Protein AF-A0A159Z385-F1 (afdb_monomer)

Secondary structure (DSSP, 8-state):
--PPPPPPPPPPPPPP--------------SPPP------------GGG--HHHHHHH-TTEEEE-TTSBEEEE-HHHHHHHGGG--TT-BHHHHEEEEESTT--SHHHHHHHTTSEEEEEESSTT--EEEEEEEETTGGGT-TT--EEEEEE-GGGHHHHHHHTT--GGGS-TT-THHHHHHHHHHHHHHHHHHHHHHHHHHHHHHHHHHHHTB-TTT-SB-HHHHHHHHHHHHHHHTSPP---------SSS---S-------------GGG-S--S------------S-----------

Organism: NCBI:txid1335048

Solvent-accessible surface area (backbone atoms only — not comparable to full-atom values): 19664 Å² total; per-residue (Å²): 140,82,88,80,80,83,84,82,82,80,83,81,78,86,78,80,81,79,79,81,79,82,81,89,78,88,84,86,73,93,64,86,74,73,81,71,81,72,73,70,80,79,73,73,76,67,75,87,68,72,44,69,68,64,46,21,64,69,38,14,35,26,41,32,25,39,62,85,32,21,29,68,48,62,8,63,36,41,41,61,68,48,40,89,76,61,46,72,67,44,45,51,76,77,48,32,42,63,67,32,65,73,88,67,83,49,62,68,51,54,58,73,59,36,78,46,78,37,32,36,25,36,64,56,86,93,40,56,52,33,31,31,33,40,41,69,42,56,69,92,70,76,51,88,74,42,28,33,41,30,50,48,44,41,70,91,44,39,72,57,48,34,65,77,58,70,58,54,80,86,50,49,31,95,86,53,66,62,62,62,50,52,51,51,49,52,55,49,51,54,53,51,51,50,52,52,53,50,51,53,50,50,54,50,53,49,53,52,50,52,52,54,74,29,32,33,90,90,75,73,42,74,27,72,68,40,50,51,56,51,50,53,52,51,51,63,65,63,71,56,87,88,85,80,87,84,80,87,83,84,84,84,84,84,68,92,74,89,89,84,93,74,90,88,83,83,90,85,79,86,68,84,86,74,82,67,92,65,92,75,85,89,84,85,88,87,91,87,87,85,83,94,72,88,80,86,89,79,92,79,87,90,132

Structure (mmCIF, N/CA/C/O backbone):
data_AF-A0A159Z385-F1
#
_entry.id   AF-A0A159Z385-F1
#
loop_
_atom_site.group_PDB
_atom_site.id
_atom_site.type_symbol
_atom_site.label_atom_id
_atom_site.label_alt_id
_atom_site.label_comp_id
_atom_site.label_asym_id
_atom_site.label_entity_id
_atom_site.label_seq_id
_atom_site.pdbx_PDB_ins_code
_atom_site.Cartn_x
_atom_site.Cartn_y
_atom_site.Cartn_z
_atom_site.occupancy
_atom_site.B_iso_or_equiv
_atom_site.auth_seq_id
_atom_site.auth_comp_id
_atom_site.auth_asym_id
_atom_site.auth_atom_id
_atom_site.pdbx_PDB_model_num
ATOM 1 N N . MET A 1 1 ? 23.537 48.689 20.798 1.00 42.38 1 MET A N 1
ATOM 2 C CA . MET A 1 1 ? 24.796 47.934 20.610 1.00 42.38 1 MET A CA 1
ATOM 3 C C . MET A 1 1 ? 24.506 46.450 20.799 1.00 42.38 1 MET A C 1
ATOM 5 O O . MET A 1 1 ? 24.321 46.020 21.926 1.00 42.38 1 MET A O 1
ATOM 9 N N . ARG A 1 2 ? 24.364 45.683 19.710 1.00 37.44 2 ARG A N 1
ATOM 10 C CA . ARG A 1 2 ? 24.293 44.212 19.749 1.00 37.44 2 ARG A CA 1
ATOM 11 C C . ARG A 1 2 ? 25.614 43.688 19.193 1.00 37.44 2 ARG A C 1
ATOM 13 O O . ARG A 1 2 ? 25.946 44.007 18.057 1.00 37.44 2 ARG A O 1
ATOM 20 N N . ALA A 1 3 ? 26.370 42.965 20.013 1.00 41.59 3 ALA A N 1
ATOM 21 C CA . ALA A 1 3 ? 27.633 42.351 19.620 1.00 41.59 3 ALA A CA 1
ATOM 22 C C . ALA A 1 3 ? 27.368 41.185 18.654 1.00 41.59 3 ALA A C 1
ATOM 24 O O . ALA A 1 3 ? 26.520 40.333 18.920 1.00 41.59 3 ALA A O 1
ATOM 25 N N . ALA A 1 4 ? 28.062 41.194 17.517 1.00 39.81 4 ALA A N 1
ATOM 26 C CA . ALA A 1 4 ? 27.998 40.163 16.491 1.00 39.81 4 ALA A CA 1
ATOM 27 C C . ALA A 1 4 ? 28.774 38.911 16.934 1.00 39.81 4 ALA A C 1
ATOM 29 O O . ALA A 1 4 ? 29.900 39.014 17.416 1.00 39.81 4 ALA A O 1
ATOM 30 N N . ALA A 1 5 ? 28.166 37.737 16.765 1.00 49.19 5 ALA A N 1
ATOM 31 C CA . ALA A 1 5 ? 28.822 36.449 16.967 1.00 49.19 5 ALA A CA 1
ATOM 32 C C . ALA A 1 5 ? 29.784 36.139 15.796 1.00 49.19 5 ALA A C 1
ATOM 34 O O . ALA A 1 5 ? 29.448 36.458 14.651 1.00 49.19 5 ALA A O 1
ATOM 35 N N . PRO A 1 6 ? 30.956 35.524 16.044 1.00 60.28 6 PRO A N 1
ATOM 36 C CA . PRO A 1 6 ? 31.905 35.174 14.988 1.00 60.28 6 PRO A CA 1
ATOM 37 C C . PRO A 1 6 ? 31.428 33.969 14.148 1.00 60.28 6 PRO A C 1
ATOM 39 O O . PRO A 1 6 ? 30.675 33.129 14.651 1.00 60.28 6 PRO A O 1
ATOM 42 N N . PRO A 1 7 ? 31.852 33.863 12.872 1.00 53.28 7 PRO A N 1
ATOM 43 C CA . PRO A 1 7 ? 31.398 32.814 11.962 1.00 53.28 7 PRO A CA 1
ATOM 44 C C . PRO A 1 7 ? 31.998 31.438 12.289 1.00 53.28 7 PRO A C 1
ATOM 46 O O . PRO A 1 7 ? 33.156 31.313 12.687 1.00 53.28 7 PRO A O 1
ATOM 49 N N . ALA A 1 8 ? 31.182 30.401 12.088 1.00 47.72 8 ALA A N 1
ATOM 50 C CA . ALA A 1 8 ? 31.517 28.999 12.313 1.00 47.72 8 ALA A CA 1
ATOM 51 C C . ALA A 1 8 ? 32.597 28.484 11.341 1.00 47.72 8 ALA A C 1
ATOM 53 O O . ALA A 1 8 ? 32.572 28.780 10.146 1.00 47.72 8 ALA A O 1
ATOM 54 N N . ALA A 1 9 ? 33.522 27.679 11.870 1.00 53.16 9 ALA A N 1
ATOM 55 C CA . ALA A 1 9 ? 34.581 27.014 11.115 1.00 53.16 9 ALA A CA 1
ATOM 56 C C . ALA A 1 9 ? 34.025 25.941 10.147 1.00 53.16 9 ALA A C 1
ATOM 58 O O . ALA A 1 9 ? 33.024 25.293 10.467 1.00 53.16 9 ALA A O 1
ATOM 59 N N . PRO A 1 10 ? 34.663 25.719 8.980 1.00 55.66 10 PRO A N 1
ATOM 60 C CA . PRO A 1 10 ? 34.222 24.716 8.011 1.00 55.66 10 PRO A CA 1
ATOM 61 C C . PRO A 1 10 ? 34.519 23.275 8.478 1.00 55.66 10 PRO A C 1
ATOM 63 O O . PRO A 1 10 ? 35.473 23.054 9.230 1.00 55.66 10 PRO A O 1
ATOM 66 N N . PRO A 1 11 ? 33.737 22.274 8.024 1.00 45.50 11 PRO A N 1
ATOM 67 C CA . PRO A 1 11 ? 33.939 20.879 8.402 1.00 45.50 11 PRO A CA 1
ATOM 68 C C . PRO A 1 11 ? 35.209 20.296 7.766 1.00 45.50 11 PRO A C 1
ATOM 70 O O . PRO A 1 11 ? 35.476 20.480 6.578 1.00 45.50 11 PRO A O 1
ATOM 73 N N . ALA A 1 12 ? 35.978 19.564 8.573 1.00 43.59 12 ALA A N 1
ATOM 74 C CA . ALA A 1 12 ? 37.177 18.852 8.149 1.00 43.59 12 ALA A CA 1
ATOM 75 C C . ALA A 1 12 ? 36.853 17.747 7.124 1.00 43.59 12 ALA A C 1
ATOM 77 O O . ALA A 1 12 ? 35.887 16.998 7.277 1.00 43.59 12 ALA A O 1
ATOM 78 N N . ALA A 1 13 ? 37.689 17.647 6.088 1.00 42.59 13 ALA A N 1
ATOM 79 C CA . ALA A 1 13 ? 37.611 16.629 5.044 1.00 42.59 13 ALA A CA 1
ATOM 80 C C . ALA A 1 13 ? 37.766 15.196 5.605 1.00 42.59 13 ALA A C 1
ATOM 82 O O . ALA A 1 13 ? 38.502 14.994 6.577 1.00 42.59 13 ALA A O 1
ATOM 83 N N . PRO A 1 14 ? 37.127 14.180 4.992 1.00 39.34 14 PRO A N 1
ATOM 84 C CA . PRO A 1 14 ? 37.278 12.795 5.419 1.00 39.34 14 PRO A CA 1
ATOM 85 C C . PRO A 1 14 ? 38.703 12.298 5.135 1.00 39.34 14 PRO A C 1
ATOM 87 O O . PRO A 1 14 ? 39.173 12.313 3.997 1.00 39.34 14 PRO A O 1
ATOM 90 N N . ARG A 1 15 ? 39.392 11.847 6.190 1.00 36.69 15 ARG A N 1
ATOM 91 C CA . ARG A 1 15 ? 40.675 11.139 6.099 1.00 36.69 15 ARG A CA 1
ATOM 92 C C . ARG A 1 15 ? 40.481 9.841 5.311 1.00 36.69 15 ARG A C 1
ATOM 94 O O . ARG A 1 15 ? 39.636 9.024 5.667 1.00 36.69 15 ARG A O 1
ATOM 101 N N . ALA A 1 16 ? 41.280 9.667 4.261 1.00 33.47 16 ALA A N 1
ATOM 102 C CA . ALA A 1 16 ? 41.381 8.432 3.498 1.00 33.47 16 ALA A CA 1
ATOM 103 C C . ALA A 1 16 ? 41.731 7.264 4.435 1.00 33.47 16 ALA A C 1
ATOM 105 O O . ALA A 1 16 ? 42.766 7.285 5.102 1.00 33.47 16 ALA A O 1
ATOM 106 N N . ALA A 1 17 ? 40.853 6.264 4.498 1.00 33.94 17 ALA A N 1
ATOM 107 C CA . ALA A 1 17 ? 41.139 5.001 5.155 1.00 33.94 17 ALA A CA 1
ATOM 108 C C . ALA A 1 17 ? 42.202 4.266 4.328 1.00 33.94 17 ALA A C 1
ATOM 110 O O . ALA A 1 1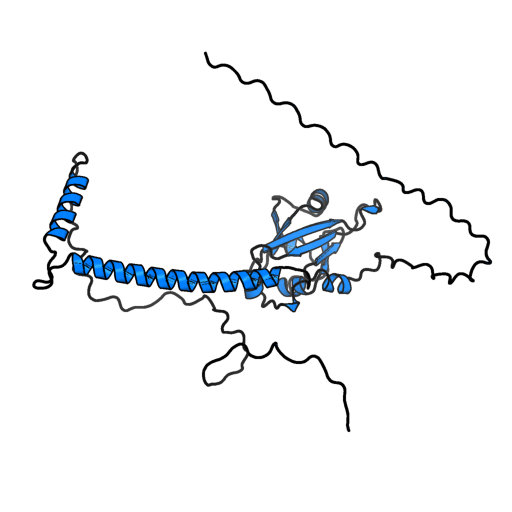7 ? 41.929 3.790 3.225 1.00 33.94 17 ALA A O 1
ATOM 111 N N . ALA A 1 18 ? 43.425 4.235 4.851 1.00 35.81 18 ALA A N 1
ATOM 112 C CA . ALA A 1 18 ? 44.495 3.388 4.359 1.00 35.81 18 ALA A CA 1
ATOM 113 C C . ALA A 1 18 ? 44.048 1.924 4.468 1.00 35.81 18 ALA A C 1
ATOM 115 O O . ALA A 1 18 ? 43.690 1.452 5.545 1.00 35.81 18 ALA A O 1
ATOM 116 N N . GLN A 1 19 ? 44.029 1.224 3.338 1.00 35.84 19 GLN A N 1
ATOM 117 C CA . GLN A 1 19 ? 43.868 -0.222 3.303 1.00 35.84 19 GLN A CA 1
ATOM 118 C C . GLN A 1 19 ? 45.158 -0.843 3.849 1.00 35.84 19 GLN A C 1
ATOM 120 O O . GLN A 1 19 ? 46.212 -0.733 3.227 1.00 35.84 19 GLN A O 1
ATOM 125 N N . GLU A 1 20 ? 45.080 -1.466 5.023 1.00 33.25 20 GLU A N 1
ATOM 126 C CA . GLU A 1 20 ? 46.145 -2.316 5.551 1.00 33.25 20 GLU A CA 1
ATOM 127 C C . GLU A 1 20 ? 46.266 -3.566 4.670 1.00 33.25 20 GLU A C 1
ATOM 129 O O . GLU A 1 20 ? 45.510 -4.530 4.785 1.00 33.25 20 GLU A O 1
ATOM 134 N N . THR A 1 21 ? 47.231 -3.546 3.756 1.00 34.28 21 THR A N 1
ATOM 135 C CA . THR A 1 21 ? 47.777 -4.751 3.133 1.00 34.28 21 THR A CA 1
ATOM 136 C C . THR A 1 21 ? 48.488 -5.573 4.202 1.00 34.28 21 THR A C 1
ATOM 138 O O . THR A 1 21 ? 49.603 -5.249 4.604 1.00 34.28 21 THR A O 1
ATOM 141 N N . VAL A 1 22 ? 47.847 -6.648 4.657 1.00 35.88 22 VAL A N 1
ATOM 142 C CA . VAL A 1 22 ? 48.495 -7.684 5.466 1.00 35.88 22 VAL A CA 1
ATOM 143 C C . VAL A 1 22 ? 49.437 -8.477 4.557 1.00 35.88 22 VAL A C 1
ATOM 145 O O . VAL A 1 22 ? 49.010 -9.326 3.775 1.00 35.88 22 VAL A O 1
ATOM 148 N N . THR A 1 23 ? 50.732 -8.188 4.640 1.00 35.12 23 THR A N 1
ATOM 149 C CA . THR A 1 23 ? 51.808 -9.000 4.063 1.00 35.12 23 THR A CA 1
ATOM 150 C C . THR A 1 23 ? 52.023 -10.234 4.936 1.00 35.12 23 THR A C 1
ATOM 152 O O . THR A 1 23 ? 52.665 -10.166 5.981 1.00 35.12 23 THR A O 1
ATOM 155 N N . LEU A 1 24 ? 51.492 -11.381 4.511 1.00 36.66 24 LEU A N 1
ATOM 156 C CA . LEU A 1 24 ? 51.810 -12.673 5.117 1.00 36.66 24 LEU A CA 1
ATOM 157 C C . LEU A 1 24 ? 53.008 -13.281 4.373 1.00 36.66 24 LEU A C 1
ATOM 159 O O . LEU A 1 24 ? 52.855 -13.886 3.314 1.00 36.66 24 LEU A O 1
ATOM 163 N N . ALA A 1 25 ? 54.209 -13.091 4.914 1.00 33.59 25 ALA A N 1
ATOM 164 C CA . ALA A 1 25 ? 55.414 -13.775 4.464 1.00 33.59 25 ALA A CA 1
ATOM 165 C C . ALA A 1 25 ? 56.000 -14.616 5.607 1.00 33.59 25 ALA A C 1
ATOM 167 O O . ALA A 1 25 ? 56.101 -14.146 6.736 1.00 33.59 25 ALA A O 1
ATOM 168 N N . ALA A 1 26 ? 56.445 -15.820 5.237 1.00 37.56 26 ALA A N 1
ATOM 169 C CA . ALA A 1 26 ? 57.324 -16.740 5.964 1.00 37.56 26 ALA A CA 1
ATOM 170 C C . ALA A 1 26 ? 56.699 -17.701 6.995 1.00 37.56 26 ALA A C 1
ATOM 172 O O . ALA A 1 26 ? 56.685 -17.432 8.186 1.00 37.56 26 ALA A O 1
ATOM 173 N N . LEU A 1 27 ? 56.370 -18.909 6.519 1.00 39.31 27 LEU A N 1
ATOM 174 C CA . LEU A 1 27 ? 56.735 -20.183 7.159 1.00 39.31 27 LEU A CA 1
ATOM 175 C C . LEU A 1 27 ? 56.999 -21.212 6.041 1.00 39.31 27 LEU A C 1
ATOM 177 O O . LEU A 1 27 ? 56.160 -22.046 5.713 1.00 39.31 27 LEU A O 1
ATOM 181 N N . ALA A 1 28 ? 58.166 -21.110 5.397 1.00 40.06 28 ALA A N 1
ATOM 182 C CA . ALA A 1 28 ? 58.653 -22.122 4.465 1.00 40.06 28 ALA A CA 1
ATOM 183 C C . ALA A 1 28 ? 59.195 -23.319 5.264 1.00 40.06 28 ALA A C 1
ATOM 185 O O . ALA A 1 28 ? 60.376 -23.382 5.595 1.00 40.06 28 ALA A O 1
ATOM 186 N N . GLY A 1 29 ? 58.307 -24.251 5.610 1.00 39.78 29 GLY A N 1
ATOM 187 C CA . GLY A 1 29 ? 58.688 -25.592 6.038 1.00 39.78 29 GLY A CA 1
ATOM 188 C C . GLY A 1 29 ? 59.017 -26.443 4.813 1.00 39.78 29 GLY A C 1
ATOM 189 O O . GLY A 1 29 ? 58.151 -26.702 3.982 1.00 39.78 29 GLY A O 1
ATOM 190 N N . THR A 1 30 ? 60.270 -26.872 4.690 1.00 47.53 30 THR A N 1
ATOM 191 C CA . THR A 1 30 ? 60.721 -27.867 3.710 1.00 47.53 30 THR A CA 1
ATOM 192 C C . THR A 1 30 ? 60.192 -29.251 4.092 1.00 47.53 30 THR A C 1
ATOM 194 O O . THR A 1 30 ? 60.796 -29.955 4.898 1.00 47.53 30 THR A O 1
ATOM 197 N N . GLY A 1 31 ? 59.058 -29.636 3.513 1.00 41.56 31 GLY A N 1
ATOM 198 C CA . GLY A 1 31 ? 58.516 -30.995 3.519 1.00 41.56 31 GLY A CA 1
ATOM 199 C C . GLY A 1 31 ? 57.845 -31.279 2.169 1.00 41.56 31 GLY A C 1
ATOM 200 O O . GLY A 1 31 ? 57.424 -30.327 1.507 1.00 41.56 31 GLY A O 1
ATOM 201 N N . PRO A 1 32 ? 57.778 -32.542 1.706 1.00 47.66 32 PRO A N 1
ATOM 202 C CA . PRO A 1 32 ? 57.156 -32.863 0.426 1.00 47.66 32 PRO A CA 1
ATOM 203 C C . PRO A 1 32 ? 55.691 -32.419 0.453 1.00 47.66 32 PRO A C 1
ATOM 205 O O . PRO A 1 32 ? 54.934 -32.805 1.343 1.00 47.66 32 PRO A O 1
ATOM 208 N N . ALA A 1 33 ? 55.323 -31.566 -0.505 1.00 44.88 33 ALA A N 1
ATOM 209 C CA . ALA A 1 33 ? 53.975 -31.037 -0.646 1.00 44.88 33 ALA A CA 1
ATOM 210 C C . ALA A 1 33 ? 52.962 -32.197 -0.650 1.00 44.88 33 ALA A C 1
ATOM 212 O O . ALA A 1 33 ? 53.118 -33.115 -1.463 1.00 44.88 33 ALA A O 1
ATOM 213 N N . PRO A 1 34 ? 51.927 -32.194 0.214 1.00 51.41 34 PRO A N 1
ATOM 214 C CA . PRO A 1 34 ? 50.820 -33.113 0.017 1.00 51.41 34 PRO A CA 1
ATOM 215 C C . PRO A 1 34 ? 50.236 -32.794 -1.357 1.00 51.41 34 PRO A C 1
ATOM 217 O O . PRO A 1 34 ? 49.956 -31.628 -1.643 1.00 51.41 34 PRO A O 1
ATOM 220 N N . ALA A 1 35 ? 50.139 -33.813 -2.216 1.00 50.97 35 ALA A N 1
ATOM 221 C CA . ALA A 1 35 ? 49.568 -33.713 -3.552 1.00 50.97 35 ALA A CA 1
ATOM 222 C C . ALA A 1 35 ? 48.304 -32.854 -3.478 1.00 50.97 35 ALA A C 1
ATOM 224 O O . ALA A 1 35 ? 47.320 -33.233 -2.839 1.00 50.97 35 ALA A O 1
ATOM 225 N N . GLY A 1 36 ? 48.405 -31.645 -4.035 1.00 44.50 36 GLY A N 1
ATOM 226 C CA . GLY A 1 36 ? 47.377 -30.634 -3.915 1.00 44.50 36 GLY A CA 1
ATOM 227 C C . GLY A 1 36 ? 46.078 -31.215 -4.434 1.00 44.50 36 GLY A C 1
ATOM 228 O O . GLY A 1 36 ? 45.981 -31.579 -5.605 1.00 44.50 36 GLY A O 1
ATOM 229 N N . ILE A 1 37 ? 45.076 -31.294 -3.562 1.00 48.09 37 ILE A N 1
ATOM 230 C CA . ILE A 1 37 ? 43.692 -31.334 -4.007 1.00 48.09 37 ILE A CA 1
ATOM 231 C C . ILE A 1 37 ? 43.521 -30.014 -4.752 1.00 48.09 37 ILE A C 1
ATOM 233 O O . ILE A 1 37 ? 43.358 -28.960 -4.137 1.00 48.09 37 ILE A O 1
ATOM 237 N N . ALA A 1 38 ? 43.681 -30.056 -6.073 1.00 50.91 38 ALA A N 1
ATOM 238 C CA . ALA A 1 38 ? 43.342 -28.950 -6.936 1.00 50.91 38 ALA A CA 1
ATOM 239 C C . ALA A 1 38 ? 41.848 -28.718 -6.724 1.00 50.91 38 ALA A C 1
ATOM 241 O O . ALA A 1 38 ? 41.016 -29.450 -7.259 1.00 50.91 38 ALA A O 1
ATOM 242 N N . MET A 1 39 ? 41.512 -27.751 -5.866 1.00 53.91 39 MET A N 1
ATOM 243 C CA . MET A 1 39 ? 40.174 -27.184 -5.822 1.00 53.91 39 MET A CA 1
ATOM 244 C C . MET A 1 39 ? 39.845 -26.836 -7.275 1.00 53.91 39 MET A C 1
ATOM 246 O O . MET A 1 39 ? 40.589 -26.046 -7.869 1.00 53.91 39 MET A O 1
ATOM 250 N N . PRO A 1 40 ? 38.821 -27.462 -7.889 1.00 62.44 40 PRO A N 1
ATOM 251 C CA . PRO A 1 40 ? 38.440 -27.110 -9.246 1.00 62.44 40 PRO A CA 1
ATOM 252 C C . PRO A 1 40 ? 38.220 -25.596 -9.278 1.00 62.44 40 PRO A C 1
ATOM 254 O O . PRO A 1 40 ? 37.746 -25.049 -8.273 1.00 62.44 40 PRO A O 1
ATOM 257 N N . PRO A 1 41 ? 38.587 -24.895 -10.368 1.00 59.19 41 PRO A N 1
ATOM 258 C CA . PRO A 1 41 ? 38.341 -23.465 -10.450 1.00 59.19 41 PRO A CA 1
ATOM 259 C C . PRO A 1 41 ? 36.854 -23.260 -10.177 1.00 59.19 41 PRO A C 1
ATOM 261 O O . PRO A 1 41 ? 36.019 -23.732 -10.951 1.00 59.19 41 PRO A O 1
ATOM 264 N N . MET A 1 42 ? 36.524 -22.636 -9.038 1.00 52.41 42 MET A N 1
ATOM 265 C CA . MET A 1 42 ? 35.154 -22.259 -8.722 1.00 52.41 42 MET A CA 1
ATOM 266 C C . MET A 1 42 ? 34.730 -21.335 -9.850 1.00 52.41 42 MET A C 1
ATOM 268 O O . MET A 1 42 ? 35.121 -20.171 -9.901 1.00 52.41 42 MET A O 1
ATOM 272 N N . THR A 1 43 ? 34.020 -21.902 -10.818 1.00 57.75 43 THR A N 1
ATOM 273 C CA . THR A 1 43 ? 33.497 -21.163 -11.949 1.00 57.75 43 THR A CA 1
ATOM 274 C C . THR A 1 43 ? 32.393 -20.335 -11.332 1.00 57.75 43 THR A C 1
ATOM 276 O O . THR A 1 43 ? 31.328 -20.861 -11.014 1.00 57.75 43 THR A O 1
ATOM 279 N N . VAL A 1 44 ? 32.699 -19.078 -11.009 1.00 58.50 44 VAL A N 1
ATOM 280 C CA . VAL A 1 44 ? 31.690 -18.157 -10.499 1.00 58.50 44 VAL A CA 1
ATOM 281 C C . VAL A 1 44 ? 30.603 -18.139 -11.571 1.00 58.50 44 VAL A C 1
ATOM 283 O O . VAL A 1 44 ? 30.930 -17.852 -12.726 1.00 58.50 44 VAL A O 1
ATOM 286 N N . PRO A 1 45 ? 29.362 -18.542 -11.251 1.00 59.91 45 PRO A N 1
ATOM 287 C CA . PRO A 1 45 ? 28.312 -18.591 -12.249 1.00 59.91 45 PRO A CA 1
ATOM 288 C C . PRO A 1 45 ? 28.182 -17.203 -12.867 1.00 59.91 45 PRO A C 1
ATOM 290 O O . PRO A 1 45 ? 28.098 -16.203 -12.149 1.00 59.91 45 PRO A O 1
ATOM 293 N N . ASP A 1 46 ? 28.218 -17.148 -14.197 1.00 64.00 46 ASP A N 1
ATOM 294 C CA . ASP A 1 46 ? 28.050 -15.898 -14.916 1.00 64.00 46 ASP A CA 1
ATOM 295 C C . ASP A 1 46 ? 26.637 -15.370 -14.634 1.00 64.00 46 ASP A C 1
ATOM 297 O O . ASP A 1 46 ? 25.630 -15.937 -15.067 1.00 64.00 46 ASP A O 1
ATOM 301 N N . LEU A 1 47 ? 26.564 -14.289 -13.855 1.00 59.56 47 LEU A N 1
ATOM 302 C CA . LEU A 1 47 ? 25.311 -13.637 -13.469 1.00 59.56 47 LEU A CA 1
ATOM 303 C C . LEU A 1 47 ? 24.562 -13.055 -14.682 1.00 59.56 47 LEU A C 1
ATOM 305 O O . LEU A 1 47 ? 23.423 -12.611 -14.538 1.00 59.56 47 LEU A O 1
ATOM 309 N N . SER A 1 48 ? 25.155 -13.098 -15.882 1.00 65.12 48 SER A N 1
ATOM 310 C CA . SER A 1 48 ? 24.479 -12.823 -17.151 1.00 65.12 48 SER A CA 1
ATOM 311 C C . SER A 1 48 ? 23.308 -13.779 -17.453 1.00 65.12 48 SER A C 1
ATOM 313 O O . SER A 1 48 ? 22.443 -13.435 -18.257 1.00 65.12 48 SER A O 1
ATOM 315 N N . GLN A 1 49 ? 23.226 -14.941 -16.785 1.00 67.25 49 GLN A N 1
ATOM 316 C CA . GLN A 1 49 ? 22.192 -15.966 -17.004 1.00 67.25 49 GLN A CA 1
ATOM 317 C C . GLN A 1 49 ? 20.958 -15.854 -16.090 1.00 67.25 49 GLN A C 1
ATOM 319 O O . GLN A 1 49 ? 20.141 -16.777 -16.044 1.00 67.25 49 GLN A O 1
ATOM 324 N N . LEU A 1 50 ? 20.796 -14.760 -15.335 1.00 74.88 50 LEU A N 1
ATOM 325 C CA . LEU A 1 50 ? 19.634 -14.582 -14.457 1.00 74.88 50 LEU A CA 1
ATOM 326 C C . LEU A 1 50 ? 18.325 -14.596 -15.264 1.00 74.88 50 LEU A C 1
ATOM 328 O O . LEU A 1 50 ? 17.970 -13.624 -15.933 1.00 74.88 50 LEU A O 1
ATOM 332 N N . SER A 1 51 ? 17.592 -15.709 -15.185 1.00 85.00 51 SER A N 1
ATOM 333 C CA . SER A 1 51 ? 16.299 -15.845 -15.848 1.00 85.00 51 SER A CA 1
ATOM 334 C C . SER A 1 51 ? 15.230 -14.993 -15.145 1.00 85.00 51 SER A C 1
ATOM 336 O O . SER A 1 51 ? 15.297 -14.782 -13.927 1.00 85.00 51 SER A O 1
ATOM 338 N N . PRO A 1 52 ? 14.201 -14.521 -15.874 1.00 87.31 52 PRO A N 1
ATOM 339 C CA . PRO A 1 52 ? 13.096 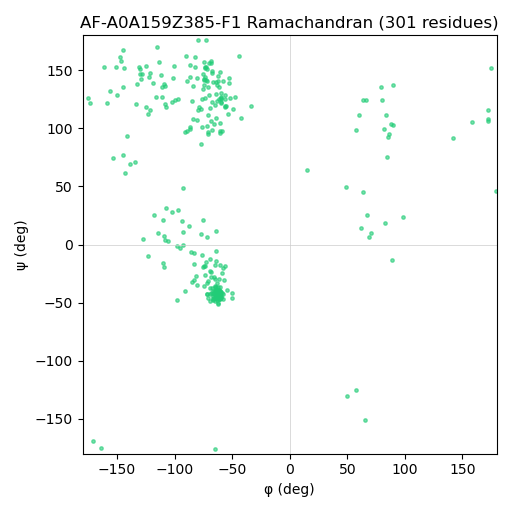-13.778 -15.273 1.00 87.31 52 PRO A CA 1
ATOM 340 C C . PRO A 1 52 ? 12.369 -14.545 -14.160 1.00 87.31 52 PRO A C 1
ATOM 342 O O . PRO A 1 52 ? 11.863 -13.928 -13.225 1.00 87.31 52 PRO A O 1
ATOM 345 N N . ASP A 1 53 ? 12.333 -15.875 -14.241 1.00 88.94 53 ASP A N 1
ATOM 346 C CA . ASP A 1 53 ? 11.667 -16.721 -13.250 1.00 88.94 53 ASP A CA 1
ATOM 347 C C . ASP A 1 53 ? 12.448 -16.764 -11.930 1.00 88.94 53 ASP A C 1
ATOM 349 O O . ASP A 1 53 ? 11.858 -16.590 -10.865 1.00 88.94 53 ASP A O 1
ATOM 353 N N . LEU A 1 54 ? 13.781 -16.892 -11.989 1.00 89.88 54 LEU A N 1
ATOM 354 C CA . LEU A 1 54 ? 14.646 -16.812 -10.804 1.00 89.88 54 LEU A CA 1
ATOM 355 C C . LEU A 1 54 ? 14.566 -15.431 -10.150 1.00 89.88 54 LEU A C 1
ATOM 357 O O . LEU A 1 54 ? 14.459 -15.315 -8.928 1.00 89.88 54 LEU A O 1
ATOM 361 N N . LEU A 1 55 ? 14.551 -14.376 -10.969 1.00 90.38 55 LEU A N 1
ATOM 362 C CA . LEU A 1 55 ? 14.370 -13.014 -10.481 1.00 90.38 55 LEU A CA 1
ATOM 363 C C . LEU A 1 55 ? 12.999 -12.830 -9.818 1.00 90.38 55 LEU A C 1
ATOM 365 O O . LEU A 1 55 ? 12.883 -12.098 -8.841 1.00 90.38 55 LEU A O 1
ATOM 369 N N . GLY A 1 56 ? 11.973 -13.531 -10.303 1.00 90.62 56 GLY A N 1
ATOM 370 C CA . GLY A 1 56 ? 10.629 -13.524 -9.732 1.00 90.62 56 GLY A CA 1
ATOM 371 C C . GLY A 1 56 ? 10.546 -14.122 -8.330 1.00 90.62 56 GLY A C 1
ATOM 372 O O . GLY A 1 56 ? 9.713 -13.672 -7.550 1.00 90.62 56 GLY A O 1
ATOM 373 N N . VAL A 1 57 ? 11.417 -15.076 -7.989 1.00 89.50 57 VAL A N 1
ATOM 374 C CA . VAL A 1 57 ? 11.497 -15.645 -6.632 1.00 89.50 57 VAL A CA 1
ATOM 375 C C . VAL A 1 57 ? 12.102 -14.640 -5.651 1.00 89.50 57 VAL A C 1
ATOM 377 O O . VAL A 1 57 ? 11.609 -14.481 -4.538 1.00 89.50 57 VAL A O 1
ATOM 380 N N . LEU A 1 58 ? 13.160 -13.941 -6.067 1.00 89.38 58 LEU A N 1
ATOM 381 C CA . LEU A 1 58 ? 13.875 -12.989 -5.210 1.00 89.38 58 LEU A CA 1
ATOM 382 C C . LEU A 1 58 ? 13.170 -11.630 -5.133 1.00 89.38 58 LEU A C 1
ATOM 384 O O . LEU A 1 58 ? 13.204 -10.958 -4.105 1.00 89.38 58 LEU A O 1
ATOM 388 N N . MET A 1 59 ? 12.547 -11.211 -6.232 1.00 93.00 59 MET A N 1
ATOM 389 C CA . MET A 1 59 ? 11.945 -9.893 -6.406 1.00 93.00 59 MET A CA 1
ATOM 390 C C . MET A 1 59 ? 10.550 -10.028 -7.035 1.00 93.00 59 MET A C 1
ATOM 392 O O . MET A 1 59 ? 10.351 -9.620 -8.179 1.00 93.00 59 MET A O 1
ATOM 396 N N . PRO A 1 60 ? 9.533 -10.541 -6.317 1.00 94.25 60 PRO A N 1
ATOM 397 C CA . PRO A 1 60 ? 8.209 -10.825 -6.889 1.00 94.25 60 PRO A CA 1
ATOM 398 C C . PRO A 1 60 ? 7.508 -9.627 -7.557 1.00 94.25 60 PRO A C 1
ATOM 400 O O . PRO A 1 60 ? 6.596 -9.789 -8.372 1.00 94.25 60 PRO A O 1
ATOM 403 N N . MET A 1 61 ? 7.958 -8.412 -7.239 1.00 95.19 61 MET A N 1
ATOM 404 C CA . MET A 1 61 ? 7.460 -7.131 -7.734 1.00 95.19 61 MET A CA 1
ATOM 405 C C . MET A 1 61 ? 8.427 -6.448 -8.724 1.00 95.19 61 MET A C 1
ATOM 407 O O . MET A 1 61 ? 8.494 -5.218 -8.786 1.00 95.19 61 MET A O 1
ATOM 411 N N . PHE A 1 62 ? 9.196 -7.216 -9.502 1.00 95.50 62 PHE A N 1
ATOM 412 C CA . PHE A 1 62 ? 10.064 -6.649 -10.538 1.00 95.50 62 PHE A CA 1
ATOM 413 C C . PHE A 1 62 ? 9.313 -6.340 -11.844 1.00 95.50 62 PHE A C 1
ATOM 415 O O . PHE A 1 62 ? 8.341 -7.013 -12.201 1.00 95.50 62 PHE A O 1
ATOM 422 N N . LEU A 1 63 ? 9.819 -5.365 -12.601 1.00 95.19 63 LEU A N 1
ATOM 423 C CA . LEU A 1 63 ? 9.408 -5.088 -13.977 1.00 95.19 63 LEU A CA 1
ATOM 424 C C . LEU A 1 63 ? 10.634 -4.894 -14.867 1.00 95.19 63 LEU A C 1
ATOM 426 O O . LEU A 1 63 ? 11.444 -4.002 -14.631 1.00 95.19 63 LEU A O 1
ATOM 430 N N . TRP A 1 64 ? 10.757 -5.713 -15.903 1.00 93.69 64 TRP A N 1
ATOM 431 C CA . TRP A 1 64 ? 11.830 -5.642 -16.885 1.00 93.69 64 TRP A CA 1
ATOM 432 C C . TRP A 1 64 ? 11.308 -4.978 -18.153 1.00 93.69 64 TRP A C 1
ATOM 434 O O . TRP A 1 64 ? 10.343 -5.442 -18.764 1.00 93.69 64 TRP A O 1
ATOM 444 N N . LEU A 1 65 ? 11.958 -3.891 -18.549 1.00 93.00 65 LEU A N 1
ATOM 445 C CA . LEU A 1 65 ? 11.648 -3.093 -19.722 1.00 93.00 65 LEU A CA 1
ATOM 446 C C . LEU A 1 65 ? 12.732 -3.201 -20.796 1.00 93.00 65 LEU A C 1
ATOM 448 O O . LEU A 1 65 ? 13.926 -3.250 -20.498 1.00 93.00 65 LEU A O 1
ATOM 452 N N . ASP A 1 66 ? 12.304 -3.152 -22.050 1.00 90.31 66 ASP A N 1
ATOM 453 C CA . ASP A 1 66 ? 13.172 -2.969 -23.205 1.00 90.31 66 ASP A CA 1
ATOM 454 C C . ASP A 1 66 ? 13.705 -1.514 -23.282 1.00 90.31 66 ASP A C 1
ATOM 456 O O . ASP A 1 66 ? 13.306 -0.637 -22.503 1.00 90.31 66 ASP A O 1
ATOM 460 N N . PRO A 1 67 ? 14.587 -1.202 -24.245 1.00 88.81 67 PRO A N 1
ATOM 461 C CA . PRO A 1 67 ? 15.134 0.147 -24.408 1.00 88.81 67 PRO A CA 1
ATOM 462 C C . PRO A 1 67 ? 14.089 1.208 -24.797 1.00 88.81 67 PRO A C 1
ATOM 464 O O . PRO A 1 67 ? 14.334 2.408 -24.662 1.00 88.81 67 PRO A O 1
ATOM 467 N N . ARG A 1 68 ? 12.919 0.798 -25.286 1.00 89.56 68 ARG A N 1
ATOM 468 C CA . ARG A 1 68 ? 11.791 1.677 -25.613 1.00 89.56 68 ARG A CA 1
ATOM 469 C C . ARG A 1 68 ? 10.806 1.812 -24.446 1.00 89.56 68 ARG A C 1
ATOM 471 O O . ARG A 1 68 ? 9.844 2.563 -24.569 1.00 89.56 68 ARG A O 1
ATOM 478 N N . GLY A 1 69 ? 11.050 1.144 -23.317 1.00 90.81 69 GLY A N 1
ATOM 479 C CA . GLY A 1 69 ? 10.172 1.163 -22.148 1.00 90.81 69 GLY A CA 1
ATOM 480 C C . GLY A 1 69 ? 9.002 0.191 -22.234 1.00 90.81 69 GLY A C 1
ATOM 481 O O . GLY A 1 69 ? 8.020 0.363 -21.512 1.00 90.81 69 GLY A O 1
ATOM 482 N N . ARG A 1 70 ? 9.071 -0.806 -23.117 1.00 94.00 70 ARG A N 1
ATOM 483 C CA . ARG A 1 70 ? 8.057 -1.853 -23.243 1.00 94.00 70 ARG A CA 1
ATOM 484 C C . ARG A 1 70 ? 8.371 -3.014 -22.320 1.00 94.00 70 ARG A C 1
ATOM 486 O O . ARG A 1 70 ? 9.522 -3.420 -22.198 1.00 94.00 70 ARG A O 1
ATOM 493 N N . VAL A 1 71 ? 7.343 -3.575 -21.703 1.00 94.50 71 VAL A N 1
ATOM 494 C CA . VAL A 1 71 ? 7.480 -4.707 -20.785 1.00 94.50 71 VAL A CA 1
ATOM 495 C C . VAL A 1 71 ? 8.016 -5.932 -21.527 1.00 94.50 71 VAL A C 1
ATOM 497 O O . VAL A 1 71 ? 7.415 -6.381 -22.498 1.00 94.50 71 VAL A O 1
ATOM 500 N N . GLN A 1 72 ? 9.130 -6.489 -21.058 1.00 92.00 72 GLN A N 1
ATOM 501 C CA . GLN A 1 72 ? 9.671 -7.774 -21.509 1.00 92.00 72 GLN A CA 1
ATOM 502 C C . GLN A 1 72 ? 9.271 -8.893 -20.548 1.00 92.00 72 GLN A C 1
ATOM 504 O O . GLN A 1 72 ? 8.757 -9.927 -20.967 1.00 92.00 72 GLN A O 1
ATOM 509 N N . ALA A 1 73 ? 9.452 -8.659 -19.250 1.00 91.94 73 ALA A N 1
ATOM 510 C CA . ALA A 1 73 ? 9.101 -9.601 -18.200 1.00 91.94 73 ALA A CA 1
ATOM 511 C C . ALA A 1 73 ? 8.664 -8.863 -16.932 1.00 91.94 73 ALA A C 1
ATOM 513 O O . ALA A 1 73 ? 8.946 -7.681 -16.744 1.00 91.94 73 ALA A O 1
ATOM 514 N N . ALA A 1 74 ? 7.970 -9.572 -16.052 1.00 95.12 74 ALA A N 1
ATOM 515 C CA . ALA A 1 74 ? 7.539 -9.052 -14.765 1.00 95.12 74 ALA A CA 1
ATOM 516 C C . ALA A 1 74 ? 7.440 -10.176 -13.740 1.00 95.12 74 ALA A C 1
ATOM 518 O O . ALA A 1 74 ? 7.157 -11.323 -14.113 1.00 95.12 74 ALA A O 1
ATOM 519 N N . GLY A 1 75 ? 7.614 -9.817 -12.471 1.00 94.94 75 GLY A N 1
ATOM 520 C CA . GLY A 1 75 ? 7.485 -10.736 -11.350 1.00 94.94 75 GLY A CA 1
ATOM 521 C C . GLY A 1 75 ? 6.041 -11.208 -11.123 1.00 94.94 75 GLY A C 1
ATOM 522 O O . GLY A 1 75 ? 5.088 -10.554 -11.569 1.00 94.94 75 GLY A O 1
ATOM 523 N N . PRO A 1 76 ? 5.861 -12.359 -10.451 1.00 94.62 76 PRO A N 1
ATOM 524 C CA . PRO A 1 76 ? 4.557 -12.995 -10.256 1.00 94.62 76 PRO A CA 1
ATOM 525 C C . PRO A 1 76 ? 3.548 -12.089 -9.539 1.00 94.62 76 PRO A C 1
ATOM 527 O O . PRO A 1 76 ? 2.406 -11.963 -9.985 1.00 94.62 76 PRO A O 1
ATOM 530 N N . THR A 1 77 ? 3.971 -11.381 -8.493 1.00 94.88 77 THR A N 1
ATOM 531 C CA . THR A 1 77 ? 3.097 -10.485 -7.725 1.00 94.88 77 THR A CA 1
ATOM 532 C C . THR A 1 77 ? 2.684 -9.276 -8.541 1.00 94.88 77 THR A C 1
ATOM 534 O O . THR A 1 77 ? 1.511 -8.903 -8.552 1.00 94.88 77 THR A O 1
ATOM 537 N N . LEU A 1 78 ? 3.611 -8.689 -9.305 1.00 94.88 78 LEU A N 1
ATOM 538 C CA . LEU A 1 78 ? 3.271 -7.560 -10.166 1.00 94.88 78 LEU A CA 1
ATOM 539 C C . LEU A 1 78 ? 2.283 -7.967 -11.271 1.00 94.88 78 LEU A C 1
ATOM 541 O O . LEU A 1 78 ? 1.366 -7.202 -11.579 1.00 94.88 78 LEU A O 1
ATOM 545 N N . ARG A 1 79 ? 2.415 -9.184 -11.822 1.00 94.44 79 ARG A N 1
ATOM 546 C CA . ARG A 1 79 ? 1.432 -9.762 -12.757 1.00 94.44 79 ARG A CA 1
ATOM 547 C C . ARG A 1 79 ? 0.063 -9.927 -12.109 1.00 94.44 79 ARG A C 1
ATOM 549 O O . ARG A 1 79 ? -0.931 -9.576 -12.736 1.00 94.44 79 ARG A O 1
ATOM 556 N N . LYS A 1 80 ? -0.001 -10.402 -10.862 1.00 93.94 80 LYS A N 1
ATOM 557 C CA . LYS A 1 80 ? -1.257 -10.531 -10.109 1.00 93.94 80 LYS A CA 1
ATOM 558 C C . LYS A 1 80 ? -1.939 -9.173 -9.906 1.00 93.94 80 LYS A C 1
ATOM 560 O O . LYS A 1 80 ? -3.116 -9.040 -10.218 1.00 93.94 80 LYS A O 1
ATOM 565 N N . VAL A 1 81 ? -1.183 -8.157 -9.484 1.00 93.38 81 VAL A N 1
ATOM 566 C CA . VAL A 1 81 ? -1.673 -6.783 -9.238 1.00 93.38 81 VAL A CA 1
ATOM 567 C C . VAL A 1 81 ? -2.162 -6.098 -10.512 1.00 93.38 81 VAL A C 1
ATOM 569 O O . VAL A 1 81 ? -3.185 -5.419 -10.522 1.00 93.38 81 VAL A O 1
ATOM 572 N N . CYS A 1 82 ? -1.413 -6.234 -11.605 1.00 91.50 82 CYS A N 1
ATOM 573 C CA . CYS A 1 82 ? -1.761 -5.584 -12.865 1.00 91.50 82 CYS A CA 1
ATOM 574 C C . CYS A 1 82 ? -2.788 -6.387 -13.680 1.00 91.50 82 CYS A C 1
ATOM 576 O O . CYS A 1 82 ? -3.391 -5.857 -14.617 1.00 91.50 82 CYS A O 1
ATOM 578 N N . GLY A 1 83 ? -2.965 -7.671 -13.359 1.00 89.81 83 GLY A N 1
ATOM 579 C CA . GLY A 1 83 ? -3.838 -8.596 -14.065 1.00 89.81 83 GLY A CA 1
ATOM 580 C C . GLY A 1 83 ? -3.599 -8.579 -15.575 1.00 89.81 83 GLY A C 1
ATOM 581 O O . GLY A 1 83 ? -2.471 -8.633 -16.062 1.00 89.81 83 GLY A O 1
ATOM 582 N N . GLN A 1 84 ? -4.686 -8.449 -16.334 1.00 84.94 84 GLN A N 1
ATOM 583 C CA . GLN A 1 84 ? -4.663 -8.470 -17.800 1.00 84.94 84 GLN A CA 1
ATOM 584 C C . GLN A 1 84 ? -3.989 -7.249 -18.444 1.00 84.94 84 GLN A C 1
ATOM 586 O O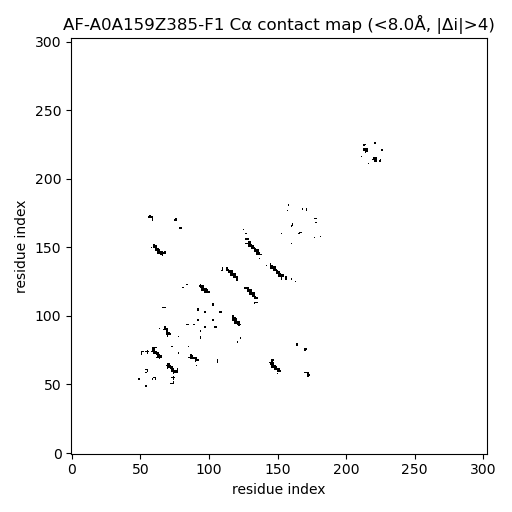 . GLN A 1 84 ? -3.724 -7.289 -19.647 1.00 84.94 84 GLN A O 1
ATOM 591 N N . ALA A 1 85 ? -3.721 -6.181 -17.683 1.00 85.31 85 ALA A N 1
ATOM 592 C CA . ALA A 1 85 ? -3.042 -4.997 -18.202 1.00 85.31 85 ALA A CA 1
ATOM 593 C C . ALA A 1 85 ? -1.542 -5.242 -18.432 1.00 85.31 85 ALA A C 1
ATOM 595 O O . ALA A 1 85 ? -0.949 -4.591 -19.288 1.00 85.31 85 ALA A O 1
ATOM 596 N N . LEU A 1 86 ? -0.929 -6.183 -17.700 1.00 89.19 86 LEU A N 1
ATOM 597 C CA . LEU A 1 86 ? 0.494 -6.493 -17.833 1.00 89.19 86 LEU A CA 1
ATOM 598 C C . LEU A 1 86 ? 0.711 -7.568 -18.885 1.00 89.19 86 LEU A C 1
ATOM 600 O O . LEU A 1 86 ? 0.572 -8.763 -18.626 1.00 89.19 86 LEU A O 1
ATOM 604 N N . ARG A 1 87 ? 1.064 -7.123 -20.089 1.00 88.31 87 ARG A N 1
ATOM 605 C CA . ARG A 1 87 ? 1.391 -7.991 -21.220 1.00 88.31 87 ARG A CA 1
ATOM 606 C C . ARG A 1 87 ? 2.740 -7.582 -21.807 1.00 88.31 87 ARG A C 1
ATOM 608 O O . ARG A 1 87 ? 3.050 -6.387 -21.806 1.00 88.31 87 ARG A O 1
ATOM 615 N N . PRO A 1 88 ? 3.530 -8.535 -22.329 1.00 89.62 88 PRO A N 1
ATOM 616 C CA . PRO A 1 88 ? 4.742 -8.199 -23.059 1.00 89.62 88 PRO A CA 1
ATOM 617 C C . PRO A 1 88 ? 4.456 -7.196 -24.186 1.00 89.62 88 PRO A C 1
ATOM 619 O O . PRO A 1 88 ? 3.437 -7.290 -24.869 1.00 89.62 88 PRO A O 1
ATOM 622 N N . GLY A 1 89 ? 5.342 -6.220 -24.367 1.00 90.06 89 GLY A N 1
ATOM 623 C CA . GLY A 1 89 ? 5.260 -5.205 -25.420 1.00 90.06 89 GLY A CA 1
ATOM 624 C C . GLY A 1 89 ? 4.478 -3.933 -25.069 1.00 90.06 89 GLY A C 1
ATOM 625 O O . GLY A 1 89 ? 4.605 -2.942 -25.797 1.00 90.06 89 GLY A O 1
ATOM 626 N N . VAL A 1 90 ? 3.713 -3.916 -23.971 1.00 93.19 90 VAL A N 1
ATOM 627 C CA . VAL A 1 90 ? 2.993 -2.717 -23.498 1.00 93.19 90 VAL A CA 1
ATOM 628 C C . VAL A 1 90 ? 3.982 -1.709 -22.908 1.00 93.19 90 VAL A C 1
ATOM 630 O O . VAL A 1 90 ? 4.948 -2.103 -22.258 1.00 93.19 90 VAL A O 1
ATOM 633 N N . SER A 1 91 ? 3.768 -0.412 -23.142 1.00 93.75 91 SER A N 1
ATOM 634 C CA . SER A 1 91 ? 4.614 0.652 -22.589 1.00 93.75 91 SER A CA 1
ATOM 635 C C . SER A 1 91 ? 4.394 0.830 -21.085 1.00 93.75 91 SER A C 1
ATOM 637 O O . SER A 1 91 ? 3.256 0.845 -20.612 1.00 93.75 91 SER A O 1
ATOM 639 N N . LEU A 1 92 ? 5.477 1.070 -20.338 1.00 94.31 92 LEU A N 1
ATOM 640 C CA . LEU A 1 92 ? 5.427 1.453 -18.923 1.00 94.31 92 LEU A CA 1
ATOM 641 C C . LEU A 1 92 ? 4.462 2.626 -18.684 1.00 94.31 92 LEU A C 1
ATOM 643 O O . LEU A 1 92 ? 3.656 2.577 -17.759 1.00 94.31 92 LEU A O 1
ATOM 647 N N . PHE A 1 93 ? 4.534 3.666 -19.519 1.00 92.94 93 PHE A N 1
ATOM 648 C CA . PHE A 1 93 ? 3.776 4.912 -19.344 1.00 92.94 93 PHE A CA 1
ATOM 649 C C . PHE A 1 93 ? 2.281 4.776 -19.672 1.00 92.94 93 PHE A C 1
ATOM 651 O O . PHE A 1 93 ? 1.477 5.595 -19.213 1.00 92.94 93 PHE A O 1
ATOM 658 N N . ASP A 1 94 ? 1.903 3.729 -20.411 1.00 92.62 94 ASP A N 1
ATOM 659 C CA . ASP A 1 94 ? 0.502 3.388 -20.695 1.00 92.62 94 ASP A CA 1
ATOM 660 C C . ASP A 1 94 ? -0.131 2.622 -19.529 1.00 92.62 94 ASP A C 1
ATOM 662 O O . ASP A 1 94 ? -1.340 2.685 -19.311 1.00 92.62 94 ASP A O 1
ATOM 666 N N . MET A 1 95 ? 0.685 1.905 -18.754 1.00 92.81 95 MET A N 1
ATOM 667 C CA . MET A 1 95 ? 0.234 1.143 -17.591 1.00 92.81 95 MET A CA 1
ATOM 668 C C . MET A 1 95 ? 0.280 1.950 -16.299 1.00 92.81 95 MET A C 1
ATOM 670 O O . MET A 1 95 ? -0.619 1.840 -15.459 1.00 92.81 95 MET A O 1
ATOM 674 N N . PHE A 1 96 ? 1.330 2.749 -16.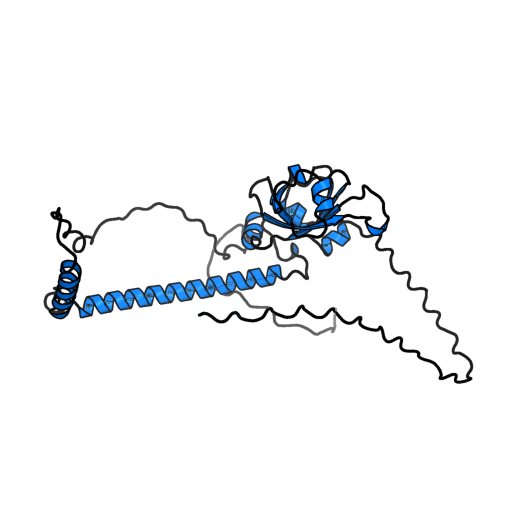137 1.00 94.00 96 PHE A N 1
ATOM 675 C CA . PHE A 1 96 ? 1.635 3.467 -14.914 1.00 94.00 96 PHE A CA 1
ATOM 676 C C . PHE A 1 96 ? 1.726 4.965 -15.161 1.00 94.00 96 PHE A C 1
ATOM 678 O O . PHE A 1 96 ? 2.227 5.443 -16.178 1.00 94.00 96 PHE A O 1
ATOM 685 N N . GLU A 1 97 ? 1.268 5.716 -14.174 1.00 93.81 97 GLU A N 1
ATOM 686 C CA . GLU A 1 97 ? 1.533 7.136 -14.047 1.00 93.81 97 GLU A CA 1
ATOM 687 C C . GLU A 1 97 ? 2.658 7.339 -13.029 1.00 93.81 97 GLU A C 1
ATOM 689 O O . GLU A 1 97 ? 2.566 6.875 -11.889 1.00 93.81 97 GLU A O 1
ATOM 694 N N . ILE A 1 98 ? 3.729 8.029 -13.427 1.00 94.00 98 ILE A N 1
ATOM 695 C CA . ILE A 1 98 ? 4.801 8.402 -12.502 1.00 94.00 98 ILE A CA 1
ATOM 696 C C . ILE A 1 98 ? 4.346 9.636 -11.726 1.00 94.00 98 ILE A C 1
ATOM 698 O O . ILE A 1 98 ? 4.290 10.742 -12.257 1.00 94.00 98 ILE A O 1
ATOM 702 N N . THR A 1 99 ? 4.015 9.439 -10.453 1.00 92.50 99 THR A N 1
ATOM 703 C CA . THR A 1 99 ? 3.544 10.516 -9.573 1.00 92.50 99 THR A CA 1
ATOM 704 C C . THR A 1 99 ? 4.702 11.308 -8.975 1.00 92.50 99 THR A C 1
ATOM 706 O O . THR A 1 99 ? 4.553 12.503 -8.704 1.00 92.50 99 THR A O 1
ATOM 709 N N . ARG A 1 100 ? 5.864 10.667 -8.760 1.00 91.81 100 ARG A N 1
ATOM 710 C CA . ARG A 1 100 ? 7.104 11.334 -8.334 1.00 91.81 100 ARG A CA 1
ATOM 711 C C . ARG A 1 100 ? 8.341 10.672 -8.956 1.00 91.81 100 ARG A C 1
ATOM 713 O O . ARG A 1 100 ? 8.444 9.446 -8.870 1.00 91.81 100 ARG A O 1
ATOM 720 N N . PRO A 1 101 ? 9.300 11.467 -9.462 1.00 89.38 101 PRO A N 1
ATOM 721 C CA . PRO A 1 101 ? 9.262 12.926 -9.623 1.00 89.38 101 PRO A CA 1
ATOM 722 C C . PRO A 1 101 ? 8.248 13.353 -10.698 1.00 89.38 101 PRO A C 1
ATOM 724 O O . PRO A 1 101 ? 7.862 12.566 -11.557 1.00 89.38 101 PRO A O 1
ATOM 727 N N . GLN A 1 102 ? 7.764 14.593 -10.607 1.00 83.94 102 GLN A N 1
ATOM 728 C CA . GLN A 1 102 ? 6.787 15.117 -11.565 1.00 83.94 102 GLN A CA 1
ATOM 729 C C . GLN A 1 102 ? 7.432 15.347 -12.940 1.00 83.94 102 GLN A C 1
ATOM 731 O O . GLN A 1 102 ? 8.629 15.612 -13.024 1.00 83.94 102 GLN A O 1
ATOM 736 N N . ARG A 1 103 ? 6.608 15.333 -13.997 1.00 81.62 103 ARG A N 1
ATOM 737 C CA . ARG A 1 103 ? 6.989 15.646 -15.392 1.00 81.62 103 ARG A CA 1
ATOM 738 C C . ARG A 1 103 ? 7.938 14.647 -16.067 1.00 81.62 103 ARG A C 1
ATOM 740 O O . ARG A 1 103 ? 8.618 15.015 -17.015 1.00 81.62 103 ARG A O 1
ATOM 747 N N . MET A 1 104 ? 7.951 13.388 -15.639 1.00 85.69 104 MET A N 1
ATOM 748 C CA . MET A 1 104 ? 8.597 12.331 -16.420 1.00 85.69 104 MET A CA 1
ATOM 749 C C . MET A 1 104 ? 7.706 11.935 -17.596 1.00 85.69 104 MET A C 1
ATOM 751 O O . MET A 1 104 ? 6.593 11.449 -17.395 1.00 85.69 104 MET A O 1
ATOM 755 N N . THR A 1 105 ? 8.197 12.154 -18.813 1.00 82.44 105 THR A N 1
ATOM 756 C CA . THR A 1 105 ? 7.432 11.960 -20.055 1.00 82.44 105 THR A CA 1
ATOM 757 C C . THR A 1 105 ? 7.918 10.778 -20.884 1.00 82.44 105 THR A C 1
ATOM 759 O O . THR A 1 105 ? 7.180 10.292 -21.739 1.00 82.44 105 THR A O 1
ATOM 762 N N . GLY A 1 106 ? 9.123 10.268 -20.615 1.00 87.75 106 GLY A N 1
ATOM 763 C CA . GLY A 1 106 ? 9.648 9.127 -21.352 1.00 87.75 106 GLY A CA 1
ATOM 764 C C . GLY A 1 106 ? 10.832 8.423 -20.698 1.00 87.75 106 GLY A C 1
ATOM 765 O O . GLY A 1 106 ? 11.272 8.738 -19.592 1.00 87.75 106 GLY A O 1
ATOM 766 N N . MET A 1 107 ? 11.367 7.439 -21.422 1.00 90.06 107 MET A N 1
ATOM 767 C CA . MET A 1 107 ? 12.476 6.602 -20.954 1.00 90.06 107 MET A CA 1
ATOM 768 C C . MET A 1 107 ? 13.790 7.367 -20.767 1.00 90.06 107 MET A C 1
ATOM 770 O O . MET A 1 107 ? 14.600 6.967 -19.937 1.00 90.06 107 MET A O 1
ATOM 774 N N . ALA A 1 108 ? 14.015 8.455 -21.511 1.00 87.69 108 ALA A N 1
ATOM 775 C CA . ALA A 1 108 ? 15.194 9.303 -21.325 1.00 87.69 108 ALA A CA 1
ATOM 776 C C . ALA A 1 108 ? 15.217 9.917 -19.915 1.00 87.69 108 ALA A C 1
ATOM 778 O O . ALA A 1 108 ? 16.223 9.802 -19.217 1.00 87.69 108 ALA A O 1
ATOM 779 N N . ASP A 1 109 ? 14.078 10.448 -19.462 1.00 89.62 109 ASP A N 1
ATOM 780 C CA . ASP A 1 109 ? 13.919 10.996 -18.111 1.00 89.62 109 ASP A CA 1
ATOM 781 C C . ASP A 1 109 ? 14.127 9.910 -17.048 1.00 89.62 109 ASP A C 1
ATOM 783 O O . ASP A 1 109 ? 14.798 10.135 -16.044 1.00 89.62 109 ASP A O 1
ATOM 787 N N . LEU A 1 110 ? 13.582 8.708 -17.279 1.00 88.88 110 LEU A N 1
ATOM 788 C CA . LEU A 1 110 ? 13.710 7.574 -16.357 1.00 88.88 110 LEU A CA 1
ATOM 789 C C . LEU A 1 110 ? 15.160 7.108 -16.206 1.00 88.88 110 LEU A C 1
ATOM 791 O O . LEU A 1 110 ? 15.598 6.841 -15.089 1.00 88.88 110 LEU A O 1
ATOM 795 N N . ARG A 1 111 ? 15.924 7.069 -17.303 1.00 88.12 111 ARG A N 1
ATOM 796 C CA . ARG A 1 111 ? 17.362 6.771 -17.264 1.00 88.12 111 ARG A CA 1
ATOM 797 C C . ARG A 1 111 ? 18.150 7.868 -16.561 1.00 88.12 111 ARG A C 1
ATOM 799 O O . ARG A 1 111 ? 18.942 7.558 -15.677 1.00 88.12 111 ARG A O 1
ATOM 806 N N . ALA A 1 112 ? 17.905 9.130 -16.917 1.00 87.00 112 ALA A N 1
ATOM 807 C CA . ALA A 1 112 ? 18.577 10.279 -16.313 1.00 87.00 112 ALA A CA 1
ATOM 808 C C . ALA A 1 112 ? 18.297 10.385 -14.805 1.00 87.00 112 ALA A C 1
ATOM 810 O O . ALA A 1 112 ? 19.140 10.850 -14.038 1.00 87.00 112 ALA A O 1
ATOM 811 N N . HIS A 1 113 ? 17.126 9.921 -14.360 1.00 86.94 113 HIS A N 1
ATOM 812 C CA . HIS A 1 113 ? 16.779 9.906 -12.947 1.00 86.94 113 HIS A CA 1
ATOM 813 C C . HIS A 1 113 ? 17.618 8.904 -12.127 1.00 86.94 113 HIS A C 1
ATOM 815 O O . HIS A 1 113 ? 17.864 9.142 -10.936 1.00 86.94 113 HIS A O 1
ATOM 821 N N . GLY A 1 114 ? 18.096 7.829 -12.761 1.00 83.31 114 GLY A N 1
ATOM 822 C CA . GLY A 1 114 ? 18.970 6.821 -12.164 1.00 83.31 114 GLY A CA 1
ATOM 823 C C . GLY A 1 114 ? 18.310 6.021 -11.037 1.00 83.31 114 GLY A C 1
ATOM 824 O O . GLY A 1 114 ? 17.094 5.854 -10.987 1.00 83.31 114 GLY A O 1
ATOM 825 N N . HIS A 1 115 ? 19.122 5.556 -10.084 1.00 87.12 115 HIS A N 1
ATOM 826 C CA . HIS A 1 115 ? 18.714 4.661 -8.986 1.00 87.12 115 HIS A CA 1
ATOM 827 C C . HIS A 1 115 ? 17.924 5.343 -7.852 1.00 87.12 115 HIS A C 1
ATOM 829 O O . HIS A 1 115 ? 17.902 4.871 -6.715 1.00 87.12 115 HIS A O 1
ATOM 835 N N . ARG A 1 116 ? 17.311 6.497 -8.124 1.00 91.38 116 ARG A N 1
ATOM 836 C CA . ARG A 1 116 ? 16.540 7.252 -7.133 1.00 91.38 116 ARG A CA 1
ATOM 837 C C . ARG A 1 116 ? 15.127 6.681 -7.003 1.00 91.38 116 ARG A C 1
ATOM 839 O O . ARG A 1 116 ? 14.637 5.948 -7.858 1.00 91.38 116 ARG A O 1
ATOM 846 N N . ARG A 1 117 ? 14.467 7.016 -5.893 1.00 93.19 117 ARG A N 1
ATOM 847 C CA . ARG A 1 117 ? 13.147 6.474 -5.561 1.00 93.19 117 ARG A CA 1
ATOM 848 C C . ARG A 1 117 ? 12.047 7.072 -6.438 1.00 93.19 117 ARG A C 1
ATOM 850 O O . ARG A 1 117 ? 11.850 8.283 -6.457 1.00 93.19 117 ARG A O 1
ATOM 857 N N . LEU A 1 118 ? 11.285 6.187 -7.066 1.00 94.44 118 LEU A N 1
ATOM 858 C CA . LEU A 1 118 ? 10.128 6.459 -7.906 1.00 94.44 118 LEU A CA 1
ATOM 859 C C . LEU A 1 118 ? 8.842 6.194 -7.142 1.00 94.44 118 LEU A C 1
ATOM 861 O O . LEU A 1 118 ? 8.754 5.241 -6.364 1.00 94.44 118 LEU A O 1
ATOM 865 N N . HIS A 1 119 ? 7.834 7.025 -7.383 1.00 94.88 119 HIS A N 1
ATOM 866 C CA . HIS A 1 119 ? 6.460 6.742 -6.995 1.00 94.88 119 HIS A CA 1
ATOM 867 C C . HIS A 1 119 ? 5.620 6.621 -8.262 1.00 94.88 119 HIS A C 1
ATOM 869 O O . HIS A 1 119 ? 5.605 7.517 -9.106 1.00 94.88 119 HIS A O 1
ATOM 875 N N . LEU A 1 120 ? 4.905 5.514 -8.370 1.00 94.25 120 LEU A N 1
ATOM 876 C CA . LEU A 1 120 ? 4.105 5.118 -9.517 1.00 94.25 120 LEU A CA 1
ATOM 877 C C . LEU A 1 120 ? 2.676 4.858 -9.042 1.00 94.25 120 LEU A C 1
ATOM 879 O O . LEU A 1 120 ? 2.456 4.502 -7.887 1.00 94.25 120 LEU A O 1
ATOM 883 N N . ALA A 1 121 ? 1.704 5.012 -9.923 1.00 93.88 121 ALA A N 1
ATOM 884 C CA . ALA A 1 121 ? 0.348 4.540 -9.696 1.00 93.88 121 ALA A CA 1
ATOM 885 C C . ALA A 1 121 ? -0.123 3.785 -10.932 1.00 93.88 121 ALA A C 1
ATOM 887 O O . ALA A 1 121 ? 0.129 4.216 -12.058 1.00 93.88 121 ALA A O 1
ATOM 888 N N . LEU A 1 122 ? -0.801 2.657 -10.736 1.00 93.81 122 LEU A N 1
ATOM 889 C CA . LEU A 1 122 ? -1.461 1.964 -11.835 1.00 93.81 122 LEU A CA 1
ATOM 890 C C . LEU A 1 122 ? -2.526 2.897 -12.437 1.00 93.81 122 LEU A C 1
ATOM 892 O O . LEU A 1 122 ? -3.284 3.535 -11.707 1.00 93.81 122 LEU A O 1
ATOM 896 N N . ARG A 1 123 ? -2.616 2.990 -13.764 1.00 93.31 123 ARG A N 1
ATOM 897 C CA . ARG A 1 123 ? -3.674 3.786 -14.412 1.00 93.31 123 ARG A CA 1
ATOM 898 C C . ARG A 1 123 ? -5.033 3.093 -14.335 1.00 93.31 123 ARG A C 1
ATOM 900 O O . ARG A 1 123 ? -6.064 3.755 -14.180 1.00 93.31 123 ARG A O 1
ATOM 907 N N . ALA A 1 124 ? -5.028 1.763 -14.422 1.00 90.38 124 ALA A N 1
ATOM 908 C CA . ALA A 1 124 ? -6.214 0.936 -14.243 1.00 90.38 124 ALA A CA 1
ATOM 909 C C . ALA A 1 124 ? -6.717 0.995 -12.792 1.00 90.38 124 ALA A C 1
ATOM 911 O O . ALA A 1 124 ? -5.938 1.157 -11.851 1.00 90.38 124 ALA A O 1
ATOM 912 N N . ARG A 1 125 ? -8.035 0.853 -12.596 1.00 87.75 125 ARG A N 1
ATOM 913 C CA . ARG A 1 125 ? -8.623 0.736 -11.251 1.00 87.75 125 ARG A CA 1
ATOM 914 C C . ARG A 1 125 ? -8.092 -0.538 -10.568 1.00 87.75 125 ARG A C 1
ATOM 916 O O . ARG A 1 125 ? -7.948 -1.541 -11.261 1.00 87.75 125 ARG A O 1
ATOM 923 N N . PRO A 1 126 ? -7.799 -0.507 -9.257 1.00 90.00 126 PRO A N 1
ATOM 924 C CA . PRO A 1 126 ? -8.139 0.529 -8.269 1.00 90.00 126 PRO A CA 1
ATOM 925 C C . PRO A 1 126 ? -7.128 1.689 -8.158 1.00 90.00 126 PRO A C 1
ATOM 927 O O . PRO A 1 126 ? -7.204 2.473 -7.222 1.00 90.00 126 PRO A O 1
ATOM 930 N N . ARG A 1 127 ? -6.223 1.857 -9.131 1.00 92.00 127 ARG A N 1
ATOM 931 C CA . ARG A 1 127 ? -5.139 2.856 -9.133 1.00 92.00 127 ARG A CA 1
ATOM 932 C C . ARG A 1 127 ? -4.122 2.667 -8.012 1.00 92.00 127 ARG A C 1
ATOM 934 O O . ARG A 1 127 ? -3.714 3.613 -7.344 1.00 92.00 127 ARG A O 1
ATOM 941 N N . THR A 1 128 ? -3.703 1.421 -7.823 1.00 93.62 128 THR A N 1
ATOM 942 C CA . THR A 1 128 ? -2.757 1.030 -6.777 1.00 93.62 128 THR A CA 1
ATOM 943 C C . THR A 1 128 ? -1.454 1.814 -6.875 1.00 93.62 128 THR A C 1
ATOM 945 O O . THR A 1 128 ? -0.801 1.831 -7.922 1.00 93.62 128 THR A O 1
ATOM 948 N N . GLY A 1 129 ? -1.083 2.454 -5.766 1.00 94.19 129 GLY A N 1
ATOM 949 C CA . GLY A 1 129 ? 0.197 3.128 -5.608 1.00 94.19 129 GLY A CA 1
ATOM 950 C C . GLY A 1 129 ? 1.335 2.127 -5.422 1.00 94.19 129 GLY A C 1
ATOM 951 O O . GLY A 1 129 ? 1.210 1.152 -4.684 1.00 94.19 129 GLY A O 1
ATOM 952 N N . LEU A 1 130 ? 2.454 2.388 -6.088 1.00 95.12 130 LEU A N 1
ATOM 953 C CA . LEU A 1 130 ? 3.687 1.620 -6.011 1.00 95.12 130 LEU A CA 1
ATOM 954 C C . LEU A 1 130 ? 4.869 2.565 -5.794 1.00 95.12 130 LEU A C 1
ATOM 956 O O . LEU A 1 130 ? 4.863 3.732 -6.192 1.00 95.12 130 LEU A O 1
ATOM 960 N N . ARG A 1 131 ? 5.919 2.056 -5.165 1.00 94.94 131 ARG A N 1
ATOM 961 C CA . ARG A 1 131 ? 7.198 2.741 -4.999 1.00 94.94 131 ARG A CA 1
ATOM 962 C C . ARG A 1 131 ? 8.311 1.822 -5.427 1.00 94.94 131 ARG A C 1
ATOM 964 O O . ARG A 1 131 ? 8.230 0.624 -5.201 1.00 94.94 131 ARG A O 1
ATOM 971 N N . GLY A 1 132 ? 9.370 2.376 -5.981 1.00 94.19 132 GLY A N 1
ATOM 972 C CA . GLY A 1 132 ? 10.467 1.540 -6.424 1.00 94.19 132 GLY A CA 1
ATOM 973 C C . GLY A 1 132 ? 11.691 2.312 -6.834 1.00 94.19 132 GLY A C 1
ATOM 974 O O . GLY A 1 132 ? 11.791 3.514 -6.602 1.00 94.19 132 GLY A O 1
ATOM 975 N N . ILE A 1 133 ? 12.611 1.599 -7.457 1.00 94.25 133 ILE A N 1
ATOM 976 C CA . ILE A 1 133 ? 13.792 2.157 -8.108 1.00 94.25 133 ILE A CA 1
ATOM 977 C C . ILE A 1 133 ? 13.878 1.583 -9.517 1.00 94.25 133 ILE A C 1
ATOM 979 O O . ILE A 1 133 ? 13.422 0.464 -9.751 1.00 94.25 133 ILE A O 1
ATOM 983 N N . ALA A 1 134 ? 14.465 2.344 -10.436 1.00 92.56 134 ALA A N 1
ATOM 984 C CA . ALA A 1 134 ? 14.793 1.876 -11.773 1.00 92.56 134 ALA A CA 1
ATOM 985 C C . ALA A 1 134 ? 16.314 1.765 -11.916 1.00 92.56 134 ALA A C 1
ATOM 987 O O . ALA A 1 134 ? 17.067 2.640 -11.486 1.00 92.56 134 ALA A O 1
ATOM 988 N N . VAL A 1 135 ? 16.769 0.671 -12.510 1.00 90.94 135 VAL A N 1
ATOM 989 C CA . VAL A 1 135 ? 18.180 0.357 -12.716 1.00 90.94 135 VAL A CA 1
ATOM 990 C C . VAL A 1 135 ? 18.376 0.108 -14.212 1.00 90.94 135 VAL A C 1
ATOM 992 O O . VAL A 1 135 ? 17.738 -0.797 -14.754 1.00 90.94 135 VAL A O 1
ATOM 995 N N . PRO A 1 136 ? 19.198 0.902 -14.921 1.00 88.06 136 PRO A N 1
ATOM 996 C CA . PRO A 1 136 ? 19.574 0.577 -16.290 1.00 88.06 136 PRO A CA 1
ATOM 997 C C . PRO A 1 136 ? 20.368 -0.732 -16.305 1.00 88.06 136 PRO A C 1
ATOM 999 O O . PRO A 1 136 ? 21.329 -0.900 -15.554 1.00 88.06 136 PRO A O 1
ATOM 1002 N N . LEU A 1 137 ? 19.962 -1.661 -17.163 1.00 83.06 137 LEU A N 1
ATOM 1003 C CA . LEU A 1 137 ? 20.733 -2.869 -17.439 1.00 83.06 137 LEU A CA 1
ATOM 1004 C C . LEU A 1 137 ? 21.944 -2.487 -18.304 1.00 83.06 137 LEU A C 1
ATOM 1006 O O . LEU A 1 137 ? 21.885 -1.495 -19.018 1.00 83.06 137 LEU A O 1
ATOM 1010 N N . GLY A 1 138 ? 23.056 -3.221 -18.230 1.00 70.25 138 GLY A N 1
ATOM 1011 C CA . GLY A 1 138 ? 24.205 -3.022 -19.133 1.00 70.25 138 GLY A CA 1
ATOM 1012 C C . GLY A 1 138 ? 25.028 -1.735 -18.945 1.00 70.25 138 GLY A C 1
ATOM 1013 O O . GLY A 1 138 ? 25.918 -1.470 -19.750 1.00 70.25 138 GLY A O 1
ATOM 1014 N N . ALA A 1 139 ? 24.806 -0.964 -17.872 1.00 57.28 139 ALA A N 1
ATOM 1015 C CA . ALA A 1 139 ? 25.547 0.276 -17.598 1.00 57.28 139 ALA A CA 1
ATOM 1016 C C . ALA A 1 139 ? 27.074 0.080 -17.461 1.00 57.28 139 ALA A C 1
ATOM 1018 O O . ALA A 1 139 ? 27.838 1.002 -17.728 1.00 57.28 139 ALA A O 1
ATOM 1019 N N . ALA A 1 140 ? 27.528 -1.125 -17.097 1.00 54.16 140 ALA A N 1
ATOM 1020 C CA . ALA A 1 140 ? 28.950 -1.463 -17.003 1.00 54.16 140 ALA A CA 1
ATOM 1021 C C . ALA A 1 140 ? 29.651 -1.605 -18.372 1.00 54.16 140 ALA A C 1
ATOM 1023 O O . ALA A 1 140 ? 30.876 -1.602 -18.422 1.00 54.16 140 ALA A O 1
ATOM 1024 N N . ALA A 1 141 ? 28.897 -1.722 -19.473 1.00 51.66 141 ALA A N 1
ATOM 1025 C CA . ALA A 1 141 ? 29.435 -2.000 -20.806 1.00 51.66 141 ALA A CA 1
ATOM 1026 C C . ALA A 1 141 ? 29.434 -0.785 -21.755 1.00 51.66 141 ALA A C 1
ATOM 1028 O O . ALA A 1 141 ? 29.780 -0.936 -22.922 1.00 51.66 141 ALA A O 1
ATOM 1029 N N . GLY A 1 142 ? 29.028 0.409 -21.300 1.00 48.62 142 GLY A N 1
ATOM 1030 C CA . GLY A 1 142 ? 28.990 1.610 -22.152 1.00 48.62 142 GLY A CA 1
ATOM 1031 C C . GLY A 1 142 ? 28.042 1.507 -23.357 1.00 48.62 142 GLY A C 1
ATOM 1032 O O . GLY A 1 142 ? 28.132 2.310 -24.280 1.00 48.62 142 GLY A O 1
ATOM 1033 N N . VAL A 1 143 ? 27.146 0.514 -23.370 1.00 53.25 143 VAL A N 1
ATOM 1034 C CA . VAL A 1 143 ? 26.193 0.301 -24.461 1.00 53.25 143 VAL A CA 1
ATOM 1035 C C . VAL A 1 143 ? 24.949 1.145 -24.203 1.00 53.25 143 VAL A C 1
ATOM 1037 O O . VAL A 1 143 ? 24.072 0.783 -23.409 1.00 53.25 143 VAL A O 1
ATOM 1040 N N . ASP A 1 144 ? 24.865 2.273 -24.901 1.00 53.34 144 ASP A N 1
ATOM 1041 C CA . ASP A 1 144 ? 23.650 3.073 -24.975 1.00 53.34 144 ASP A CA 1
ATOM 1042 C C . ASP A 1 144 ? 22.511 2.236 -25.570 1.00 53.34 144 ASP A C 1
ATOM 1044 O O . ASP A 1 144 ? 22.631 1.637 -26.638 1.00 53.34 144 ASP A O 1
ATOM 1048 N N . GLY A 1 145 ? 21.378 2.185 -24.867 1.00 60.00 145 GLY A N 1
ATOM 1049 C CA . GLY A 1 145 ? 20.200 1.449 -25.331 1.00 60.00 145 GLY A CA 1
ATOM 1050 C C . GLY A 1 145 ? 20.024 0.061 -24.728 1.00 60.00 145 GLY A C 1
ATOM 1051 O O . GLY A 1 145 ? 19.316 -0.754 -25.304 1.00 60.00 145 GLY A O 1
ATOM 1052 N N . CYS A 1 146 ? 20.586 -0.214 -23.556 1.00 73.44 146 CYS A N 1
ATOM 1053 C CA . CYS A 1 146 ? 20.170 -1.366 -22.764 1.00 73.44 146 CYS A CA 1
ATOM 1054 C C . CYS A 1 146 ? 18.799 -1.127 -22.087 1.00 73.44 146 CYS A C 1
ATOM 1056 O O . CYS A 1 146 ? 18.347 0.015 -21.912 1.00 73.44 146 CYS A O 1
ATOM 1058 N N . GLY A 1 147 ? 18.102 -2.219 -21.754 1.00 86.19 147 GLY A N 1
ATOM 1059 C CA . GLY A 1 147 ? 16.806 -2.194 -21.066 1.00 86.19 147 GLY A CA 1
ATOM 1060 C C . GLY A 1 147 ? 16.884 -1.634 -19.640 1.00 86.19 147 GLY A C 1
ATOM 1061 O O . GLY A 1 147 ? 17.936 -1.199 -19.174 1.00 86.19 147 GLY A O 1
ATOM 1062 N N . MET A 1 148 ? 15.767 -1.649 -18.920 1.00 90.69 148 MET A N 1
ATOM 1063 C CA . MET A 1 148 ? 15.720 -1.224 -17.517 1.00 90.69 148 MET A CA 1
ATOM 1064 C C . MET A 1 148 ? 15.047 -2.278 -16.653 1.00 90.69 148 MET A C 1
ATOM 1066 O O . MET A 1 148 ? 14.053 -2.872 -17.058 1.00 90.69 148 MET A O 1
ATOM 1070 N N . LEU A 1 149 ? 15.550 -2.456 -15.438 1.00 92.62 149 LEU A N 1
ATOM 1071 C CA . LEU A 1 149 ? 14.925 -3.278 -14.416 1.00 92.62 149 LEU A CA 1
ATOM 1072 C C . LEU A 1 149 ? 14.402 -2.385 -13.296 1.00 92.62 149 LEU A C 1
ATOM 1074 O O . LEU A 1 149 ? 15.132 -1.564 -12.743 1.00 92.62 149 LEU A O 1
ATOM 1078 N N . LEU A 1 150 ? 13.129 -2.536 -12.962 1.00 94.75 150 LEU A N 1
ATOM 1079 C CA . LEU A 1 150 ? 12.498 -1.848 -11.850 1.00 94.75 150 LEU A CA 1
ATOM 1080 C C . LEU A 1 150 ? 12.234 -2.851 -10.734 1.00 94.75 150 LEU A C 1
ATOM 1082 O O . LEU A 1 150 ? 11.725 -3.939 -10.991 1.00 94.75 150 LEU A O 1
ATOM 1086 N N . ASN A 1 151 ? 12.525 -2.452 -9.500 1.00 94.81 151 ASN A N 1
ATOM 1087 C CA . ASN A 1 151 ? 12.074 -3.155 -8.303 1.00 94.81 151 ASN A CA 1
ATOM 1088 C C . ASN A 1 151 ? 10.993 -2.325 -7.621 1.00 94.81 151 ASN A C 1
ATOM 1090 O O . ASN A 1 151 ? 11.262 -1.176 -7.256 1.00 94.81 151 ASN A O 1
ATOM 1094 N N . LEU A 1 152 ? 9.795 -2.882 -7.464 1.00 95.00 152 LEU A N 1
ATOM 1095 C CA . LEU A 1 152 ? 8.639 -2.180 -6.921 1.00 95.00 152 LEU A CA 1
ATOM 1096 C C . LEU A 1 152 ? 8.218 -2.764 -5.566 1.00 95.00 152 LEU A C 1
ATOM 1098 O O . LEU A 1 152 ? 8.485 -3.905 -5.228 1.00 95.00 152 LEU A O 1
ATOM 1102 N N . SER A 1 153 ? 7.521 -1.956 -4.782 1.00 93.81 153 SER A N 1
ATOM 1103 C CA . SER A 1 153 ? 6.902 -2.290 -3.499 1.00 93.81 153 SER A CA 1
ATOM 1104 C C . SER A 1 153 ? 5.615 -1.474 -3.363 1.00 93.81 153 SER A C 1
ATOM 1106 O O . SER A 1 153 ? 5.472 -0.426 -3.996 1.00 93.81 153 SER A O 1
ATOM 1108 N N . PHE A 1 154 ? 4.667 -1.899 -2.530 1.00 92.38 154 PHE A N 1
ATOM 1109 C CA . PHE A 1 154 ? 3.462 -1.095 -2.267 1.00 92.38 154 PHE A CA 1
ATOM 1110 C C . PHE A 1 154 ? 3.743 0.101 -1.343 1.00 92.38 154 PHE A C 1
ATOM 1112 O O . PHE A 1 154 ? 2.989 1.072 -1.308 1.00 92.38 154 PHE A O 1
ATOM 1119 N N . GLY A 1 155 ? 4.844 0.071 -0.587 1.00 88.06 155 GLY A N 1
ATOM 1120 C CA . GLY A 1 155 ? 5.154 1.101 0.397 1.00 88.06 155 GLY A CA 1
ATOM 1121 C C . GLY A 1 155 ? 4.032 1.249 1.431 1.00 88.06 155 GLY A C 1
ATOM 1122 O O . GLY A 1 155 ? 3.639 0.284 2.074 1.00 88.06 155 GLY A O 1
ATOM 1123 N N . LEU A 1 156 ? 3.505 2.468 1.592 1.00 83.88 156 LEU A N 1
ATOM 1124 C CA . LEU A 1 156 ? 2.471 2.755 2.599 1.00 83.88 156 LEU A CA 1
ATOM 1125 C C . LEU A 1 156 ? 1.079 2.216 2.234 1.00 83.88 156 LEU A C 1
ATOM 1127 O O . LEU A 1 156 ? 0.241 2.096 3.120 1.00 83.88 156 LEU A O 1
ATOM 1131 N N . THR A 1 157 ? 0.823 1.895 0.964 1.00 87.38 157 THR A N 1
ATOM 1132 C CA . THR A 1 157 ? -0.492 1.431 0.484 1.00 87.38 157 THR A CA 1
ATOM 1133 C C . THR A 1 157 ? -0.597 -0.093 0.471 1.00 87.38 157 THR A C 1
ATOM 1135 O O . THR A 1 157 ? -1.428 -0.658 -0.234 1.00 87.38 157 THR A O 1
ATOM 1138 N N . VAL A 1 158 ? 0.254 -0.795 1.226 1.00 90.88 158 VAL A N 1
ATOM 1139 C CA . VAL A 1 158 ? 0.264 -2.263 1.233 1.00 90.88 158 VAL A CA 1
ATOM 1140 C C . VAL A 1 158 ? -1.021 -2.865 1.801 1.00 90.88 158 VAL A C 1
ATOM 1142 O O . VAL A 1 158 ? -1.550 -3.815 1.235 1.00 90.88 158 VAL A O 1
ATOM 1145 N N . SER A 1 159 ? -1.579 -2.292 2.868 1.00 89.12 159 SER A N 1
ATOM 1146 C CA . SER A 1 159 ? -2.812 -2.800 3.481 1.00 89.12 159 SER A CA 1
ATOM 1147 C C . SER A 1 159 ? -4.014 -2.691 2.539 1.00 89.12 159 SER A C 1
ATOM 1149 O O . SER A 1 159 ? -4.867 -3.576 2.522 1.00 89.12 159 SER A O 1
ATOM 1151 N N . GLU A 1 160 ? -4.063 -1.629 1.734 1.00 90.81 160 GLU A N 1
ATOM 1152 C CA . GLU A 1 160 ? -5.049 -1.432 0.669 1.00 90.81 160 GLU A CA 1
ATOM 1153 C C . GLU A 1 160 ? -4.810 -2.429 -0.471 1.00 90.81 160 GLU A C 1
ATOM 1155 O O . GLU A 1 160 ? -5.721 -3.157 -0.853 1.00 90.81 160 GLU A O 1
ATOM 1160 N N . ALA A 1 161 ? -3.566 -2.558 -0.942 1.00 90.94 161 ALA A N 1
ATOM 1161 C CA . ALA A 1 161 ? -3.217 -3.453 -2.043 1.00 90.94 161 ALA A CA 1
ATOM 1162 C C . ALA A 1 161 ? -3.502 -4.934 -1.741 1.00 90.94 161 ALA A C 1
ATOM 1164 O O . ALA A 1 161 ? -3.997 -5.648 -2.610 1.00 90.94 161 ALA A O 1
ATOM 1165 N N . VAL A 1 162 ? -3.238 -5.395 -0.513 1.00 91.50 162 VAL A N 1
ATOM 1166 C CA . VAL A 1 162 ? -3.551 -6.769 -0.085 1.00 91.50 162 VAL A CA 1
ATOM 1167 C C . VAL A 1 162 ? -5.049 -7.044 -0.166 1.00 91.50 162 VAL A C 1
ATOM 1169 O O . VAL A 1 162 ? -5.453 -8.119 -0.610 1.00 91.50 162 VAL A O 1
ATOM 1172 N N . ARG A 1 163 ? -5.875 -6.071 0.235 1.00 90.31 163 ARG A N 1
ATOM 1173 C CA . ARG A 1 163 ? -7.338 -6.184 0.198 1.00 90.31 163 ARG A CA 1
ATOM 1174 C C . ARG A 1 163 ? -7.866 -6.153 -1.230 1.00 90.31 163 ARG A C 1
ATOM 1176 O O . ARG A 1 163 ? -8.690 -6.991 -1.580 1.00 90.31 163 ARG A O 1
ATOM 1183 N N . ASP A 1 164 ? -7.380 -5.216 -2.034 1.00 92.12 164 ASP A N 1
ATOM 1184 C CA . ASP A 1 164 ? -7.884 -4.980 -3.385 1.00 92.12 164 ASP A CA 1
ATOM 1185 C C . ASP A 1 164 ? -7.488 -6.087 -4.372 1.00 92.12 164 ASP A C 1
ATOM 1187 O O . ASP A 1 164 ? -8.257 -6.409 -5.277 1.00 92.12 164 ASP A O 1
ATOM 1191 N N . HIS A 1 165 ? -6.305 -6.684 -4.190 1.00 91.38 165 HIS A N 1
ATOM 1192 C CA . HIS A 1 165 ? -5.744 -7.700 -5.094 1.00 91.38 165 HIS A CA 1
ATOM 1193 C C . HIS A 1 165 ? -5.722 -9.113 -4.506 1.00 91.38 165 HIS A C 1
ATOM 1195 O O . HIS A 1 165 ? -5.148 -10.021 -5.111 1.00 91.38 165 HIS A O 1
ATOM 1201 N N . CYS A 1 166 ? -6.335 -9.315 -3.334 1.00 90.12 166 CYS A N 1
ATOM 1202 C CA . CYS A 1 166 ? -6.362 -10.595 -2.618 1.00 90.12 166 CYS A CA 1
ATOM 1203 C C . CYS A 1 166 ? -4.960 -11.225 -2.503 1.00 90.12 166 CYS A C 1
ATOM 1205 O O . CYS A 1 166 ? -4.749 -12.388 -2.874 1.00 90.12 166 CYS A O 1
ATOM 1207 N N . LEU A 1 167 ? -3.985 -10.430 -2.057 1.00 92.62 167 LEU A N 1
ATOM 1208 C CA . LEU A 1 167 ? -2.604 -10.892 -1.909 1.00 92.62 167 LEU A CA 1
ATOM 1209 C C . LEU A 1 167 ? -2.456 -11.779 -0.669 1.00 92.62 167 LEU A C 1
ATOM 1211 O O . LEU A 1 167 ? -3.132 -11.575 0.341 1.00 92.62 167 LEU A O 1
ATOM 1215 N N . THR A 1 168 ? -1.573 -12.766 -0.758 1.00 90.00 168 THR A N 1
ATOM 1216 C CA . THR A 1 168 ? -1.223 -13.700 0.317 1.00 90.00 168 THR A CA 1
ATOM 1217 C C . THR A 1 168 ? 0.234 -13.517 0.731 1.00 90.00 168 THR A C 1
ATOM 1219 O O . THR A 1 168 ? 0.998 -12.834 0.058 1.00 90.00 168 THR A O 1
ATOM 1222 N N . ASP A 1 169 ? 0.631 -14.157 1.830 1.00 87.06 169 ASP A N 1
ATOM 1223 C CA . ASP A 1 169 ? 2.017 -14.178 2.323 1.00 87.06 169 ASP A CA 1
ATOM 1224 C C . ASP A 1 169 ? 3.035 -14.564 1.229 1.00 87.06 169 ASP A C 1
ATOM 1226 O O . ASP A 1 169 ? 4.041 -13.891 1.035 1.00 87.06 169 ASP A O 1
ATOM 1230 N N . SER A 1 170 ? 2.691 -15.557 0.404 1.00 88.31 170 SER A N 1
ATOM 1231 C CA . SER A 1 170 ? 3.507 -16.030 -0.724 1.00 88.31 170 SER A CA 1
ATOM 1232 C C . SER A 1 170 ? 3.733 -15.012 -1.849 1.00 88.31 170 SER A C 1
ATOM 1234 O O . SER A 1 170 ? 4.546 -15.263 -2.733 1.00 88.31 170 SER A O 1
ATOM 1236 N N . ASP A 1 171 ? 2.973 -13.914 -1.879 1.00 89.69 171 ASP A N 1
ATOM 1237 C CA . ASP A 1 171 ? 3.125 -12.864 -2.890 1.00 89.69 171 ASP A CA 1
ATOM 1238 C C . ASP A 1 171 ? 4.201 -11.833 -2.494 1.00 89.69 171 ASP A C 1
ATOM 1240 O O . ASP A 1 171 ? 4.534 -10.944 -3.282 1.00 89.69 171 ASP A O 1
ATOM 1244 N N . PHE A 1 172 ? 4.756 -11.914 -1.286 1.00 89.44 172 PHE A N 1
ATOM 1245 C CA . PHE A 1 172 ? 5.840 -11.044 -0.839 1.00 89.44 172 PHE A CA 1
ATOM 1246 C C . PHE A 1 172 ? 7.181 -11.768 -0.930 1.00 89.44 172 PHE A C 1
ATOM 1248 O O . PHE A 1 172 ? 7.249 -12.997 -0.894 1.00 89.44 172 PHE A O 1
ATOM 1255 N N . ALA A 1 173 ? 8.267 -11.006 -1.089 1.00 88.38 173 ALA A N 1
ATOM 1256 C CA . ALA A 1 173 ? 9.589 -11.615 -1.033 1.00 88.38 173 ALA A CA 1
ATOM 1257 C C . ALA A 1 173 ? 9.803 -12.182 0.383 1.00 88.38 173 ALA A C 1
ATOM 1259 O O . ALA A 1 173 ? 9.474 -11.488 1.346 1.00 88.38 173 ALA A O 1
ATOM 1260 N N . PRO A 1 174 ? 10.410 -13.370 0.544 1.00 81.62 174 PRO A N 1
ATOM 1261 C CA . PRO A 1 174 ? 10.624 -13.964 1.868 1.00 81.62 174 PRO A CA 1
ATOM 1262 C C . PRO A 1 174 ? 11.447 -13.095 2.834 1.00 81.62 174 PRO A C 1
ATOM 1264 O O . PRO A 1 174 ? 11.422 -13.307 4.039 1.00 81.62 174 PRO A O 1
ATOM 1267 N N . THR A 1 175 ? 12.212 -12.137 2.307 1.00 84.62 175 THR A N 1
ATOM 1268 C CA . THR A 1 175 ? 13.039 -11.193 3.073 1.00 84.62 175 THR A CA 1
ATOM 1269 C C . THR A 1 175 ? 12.374 -9.830 3.288 1.00 84.62 175 THR A C 1
ATOM 1271 O O . THR A 1 175 ? 12.999 -8.929 3.846 1.00 84.62 175 THR A O 1
ATOM 1274 N N . ASP A 1 176 ? 11.166 -9.617 2.768 1.00 84.94 176 ASP A N 1
ATOM 1275 C CA . ASP A 1 176 ? 10.455 -8.343 2.864 1.00 84.94 176 ASP A CA 1
ATOM 1276 C C . ASP A 1 176 ? 9.687 -8.256 4.192 1.00 84.94 176 ASP A C 1
ATOM 1278 O O . ASP A 1 176 ? 8.817 -9.075 4.462 1.00 84.94 176 ASP A O 1
ATOM 1282 N N . LEU A 1 177 ? 9.953 -7.208 4.983 1.00 86.31 177 LEU A N 1
ATOM 1283 C CA . LEU A 1 177 ? 9.336 -6.959 6.301 1.00 86.31 177 LEU A CA 1
ATOM 1284 C C . LEU A 1 177 ? 7.853 -6.530 6.219 1.00 86.31 177 LEU A C 1
ATOM 1286 O O . LEU A 1 177 ? 7.229 -6.071 7.183 1.00 86.31 177 LEU A O 1
ATOM 1290 N N . THR A 1 178 ? 7.284 -6.558 5.021 1.00 87.00 178 THR A N 1
ATOM 1291 C CA . THR A 1 178 ? 5.929 -6.088 4.759 1.00 87.00 178 THR A CA 1
ATOM 1292 C C . THR A 1 178 ? 4.883 -6.925 5.497 1.00 87.00 178 THR A C 1
ATOM 1294 O O . THR A 1 178 ? 3.905 -6.367 6.004 1.00 87.00 178 THR A O 1
ATOM 1297 N N . VAL A 1 179 ? 5.095 -8.236 5.614 1.00 86.25 179 VAL A N 1
ATOM 1298 C CA . VAL A 1 179 ? 4.169 -9.147 6.299 1.00 86.25 179 VAL A CA 1
ATOM 1299 C C . VAL A 1 179 ? 4.126 -8.847 7.801 1.00 86.25 179 VAL A C 1
ATOM 1301 O O . VAL A 1 179 ? 3.049 -8.670 8.373 1.00 86.25 179 VAL A O 1
ATOM 1304 N N . GLU A 1 180 ? 5.281 -8.685 8.441 1.00 88.38 180 GLU A N 1
ATOM 1305 C CA . GLU A 1 180 ? 5.403 -8.312 9.852 1.00 88.38 180 GLU A CA 1
ATOM 1306 C C . GLU A 1 180 ? 4.765 -6.948 10.121 1.00 88.38 180 GLU A C 1
ATOM 1308 O O . GLU A 1 180 ? 4.058 -6.769 11.114 1.00 88.38 180 GLU A O 1
ATOM 1313 N N . MET A 1 181 ? 4.944 -5.986 9.212 1.00 90.31 181 MET A N 1
ATOM 1314 C CA . MET A 1 181 ? 4.286 -4.685 9.318 1.00 90.31 181 MET A CA 1
ATOM 1315 C C . MET A 1 181 ? 2.755 -4.807 9.269 1.00 90.31 181 MET A C 1
ATOM 1317 O O . MET A 1 181 ? 2.072 -4.121 10.032 1.00 90.31 181 MET A O 1
ATOM 1321 N N . LEU A 1 182 ? 2.195 -5.672 8.414 1.00 88.38 182 LEU A N 1
ATOM 1322 C CA . LEU A 1 182 ? 0.747 -5.918 8.371 1.00 88.38 182 LEU A CA 1
ATOM 1323 C C . LEU A 1 182 ? 0.236 -6.504 9.694 1.00 88.38 182 LEU A C 1
ATOM 1325 O O . LEU A 1 182 ? -0.796 -6.051 10.196 1.00 88.38 182 LEU A O 1
ATOM 1329 N N . TYR A 1 183 ? 0.983 -7.430 10.302 1.00 88.56 183 TYR A N 1
ATOM 1330 C CA . TYR A 1 183 ? 0.667 -7.942 11.639 1.00 88.56 183 TYR A CA 1
ATOM 1331 C C . TYR A 1 183 ? 0.696 -6.842 12.708 1.00 88.56 183 TYR A C 1
ATOM 1333 O O . TYR A 1 183 ? -0.211 -6.765 13.539 1.00 88.56 183 TYR A O 1
ATOM 1341 N N . LEU A 1 184 ? 1.690 -5.947 12.670 1.00 91.50 184 LEU A N 1
ATOM 1342 C CA . LEU A 1 184 ? 1.777 -4.814 13.598 1.00 91.50 184 LEU A CA 1
ATOM 1343 C C . LEU A 1 184 ? 0.608 -3.837 13.440 1.00 91.50 184 LEU A C 1
ATOM 1345 O O . LEU A 1 184 ? 0.099 -3.322 14.437 1.00 91.50 184 LEU A O 1
ATOM 1349 N N . ILE A 1 185 ? 0.176 -3.575 12.204 1.00 90.31 185 ILE A N 1
ATOM 1350 C CA . ILE A 1 185 ? -0.985 -2.722 11.933 1.00 90.31 185 ILE A CA 1
ATOM 1351 C C . ILE A 1 185 ? -2.241 -3.338 12.553 1.00 90.31 185 ILE A C 1
ATOM 1353 O O . ILE A 1 185 ? -2.969 -2.629 13.246 1.00 90.31 185 ILE A O 1
ATOM 1357 N N . GLU A 1 186 ? -2.470 -4.639 12.364 1.00 89.44 186 GLU A N 1
ATOM 1358 C CA . GLU A 1 186 ? -3.644 -5.325 12.915 1.00 89.44 186 GLU A CA 1
ATOM 1359 C C . GLU A 1 186 ? -3.639 -5.313 14.449 1.00 89.44 186 GLU A C 1
ATOM 1361 O O . GLU A 1 186 ? -4.624 -4.910 15.072 1.00 89.44 186 GLU A O 1
ATOM 1366 N N . ALA A 1 187 ? -2.507 -5.662 15.069 1.00 93.62 187 ALA A N 1
ATOM 1367 C CA . ALA A 1 187 ? -2.361 -5.639 16.522 1.00 93.62 187 ALA A CA 1
ATOM 1368 C C . ALA A 1 187 ? -2.598 -4.231 17.093 1.00 93.62 187 ALA A C 1
ATOM 1370 O O . ALA A 1 187 ? -3.356 -4.058 18.050 1.00 93.62 187 ALA A O 1
ATOM 1371 N N . LYS A 1 188 ? -2.011 -3.201 16.468 1.00 94.12 188 LYS A N 1
ATOM 1372 C CA . LYS A 1 188 ? -2.230 -1.801 16.853 1.00 94.12 188 LYS A CA 1
ATOM 1373 C C . LYS A 1 188 ? -3.701 -1.417 16.724 1.00 94.12 188 LYS A C 1
ATOM 1375 O O . LYS A 1 188 ? -4.235 -0.768 17.618 1.00 94.12 188 LYS A O 1
ATOM 1380 N N . SER A 1 189 ? -4.353 -1.786 15.627 1.00 93.38 189 SER A N 1
ATOM 1381 C CA . SER A 1 189 ? -5.762 -1.472 15.397 1.00 93.38 189 SER A CA 1
ATOM 1382 C C . SER A 1 189 ? -6.680 -2.142 16.420 1.00 93.38 189 SER A C 1
ATOM 1384 O O . SER A 1 189 ? -7.603 -1.484 16.900 1.00 93.38 189 SER A O 1
ATOM 1386 N N . ALA A 1 190 ? -6.402 -3.388 16.813 1.00 93.88 190 ALA A N 1
ATOM 1387 C CA . ALA A 1 190 ? -7.145 -4.082 17.863 1.00 93.88 190 ALA A CA 1
ATOM 1388 C C . ALA A 1 190 ? -7.021 -3.362 19.218 1.00 93.88 190 ALA A C 1
ATOM 1390 O O . ALA A 1 190 ? -8.031 -2.995 19.819 1.00 93.88 190 ALA A O 1
ATOM 1391 N N . VAL A 1 191 ? -5.789 -3.059 19.644 1.00 96.25 191 VAL A N 1
ATOM 1392 C CA . VAL A 1 191 ? -5.520 -2.348 20.908 1.00 96.25 191 VAL A CA 1
ATOM 1393 C C . VAL A 1 191 ? -6.158 -0.959 20.912 1.00 96.25 191 VAL A C 1
ATOM 1395 O O . VAL A 1 191 ? -6.822 -0.569 21.871 1.00 96.25 191 VAL A O 1
ATOM 1398 N N . MET A 1 192 ? -6.000 -0.201 19.825 1.00 96.00 192 MET A N 1
ATOM 1399 C CA . MET A 1 192 ? -6.591 1.133 19.711 1.00 96.00 192 MET A CA 1
ATOM 1400 C C . MET A 1 192 ? -8.121 1.088 19.759 1.00 96.00 192 MET A C 1
ATOM 1402 O O . MET A 1 192 ? -8.730 1.977 20.354 1.00 96.00 192 MET A O 1
ATOM 1406 N N . GLY A 1 193 ? -8.742 0.059 19.176 1.00 94.75 193 GLY A N 1
ATOM 1407 C CA . GLY A 1 193 ? -10.187 -0.147 19.249 1.00 94.75 193 GLY A CA 1
ATOM 1408 C C . GLY A 1 193 ? -10.680 -0.363 20.682 1.00 94.75 193 GLY A C 1
ATOM 1409 O O . GLY A 1 193 ? -11.656 0.263 21.101 1.00 94.75 193 GLY A O 1
ATOM 1410 N N . GLU A 1 194 ? -9.981 -1.187 21.465 1.00 95.75 194 GLU A N 1
ATOM 1411 C CA . GLU A 1 194 ? -10.317 -1.422 22.875 1.00 95.75 194 GLU A CA 1
ATOM 1412 C C . GLU A 1 194 ? -10.116 -0.174 23.737 1.00 95.75 194 GLU A C 1
ATOM 1414 O O . GLU A 1 194 ? -11.004 0.185 24.516 1.00 95.75 194 GLU A O 1
ATOM 1419 N N . LEU A 1 195 ? -8.999 0.538 23.553 1.00 96.50 195 LEU A N 1
ATOM 1420 C CA . LEU A 1 195 ? -8.715 1.787 24.263 1.00 96.50 195 LEU A CA 1
ATOM 1421 C C . LEU A 1 195 ? -9.785 2.849 23.993 1.00 96.50 195 LEU A C 1
ATOM 1423 O O . LEU A 1 195 ? -10.292 3.472 24.928 1.00 96.50 195 LEU A O 1
ATOM 1427 N N . GLN A 1 196 ? -10.177 3.033 22.729 1.00 96.25 196 GLN A N 1
ATOM 1428 C CA . GLN A 1 196 ? -11.268 3.939 22.365 1.00 96.25 196 GLN A CA 1
ATOM 1429 C C . GLN A 1 196 ? -12.590 3.510 23.011 1.00 96.25 196 GLN A C 1
ATOM 1431 O O . GLN A 1 196 ? -13.316 4.346 23.551 1.00 96.25 196 GLN A O 1
ATOM 1436 N N . GLY A 1 197 ? -12.889 2.208 23.010 1.00 95.06 197 GLY A N 1
ATOM 1437 C CA . GLY A 1 197 ? -14.071 1.658 23.668 1.00 95.06 197 GLY A CA 1
ATOM 1438 C C . GLY A 1 197 ? -14.096 1.929 25.175 1.00 95.06 197 GLY A C 1
ATOM 1439 O O . GLY A 1 197 ? -15.132 2.333 25.709 1.00 95.06 197 GLY A O 1
ATOM 1440 N N . MET A 1 198 ? -12.963 1.752 25.858 1.00 95.00 198 MET A N 1
ATOM 1441 C CA . MET A 1 198 ? -12.824 2.035 27.288 1.00 95.00 198 MET A CA 1
ATOM 1442 C C . MET A 1 198 ? -12.998 3.526 27.580 1.00 95.00 198 MET A C 1
ATOM 1444 O O . MET A 1 198 ? -13.776 3.887 28.465 1.00 95.00 198 MET A O 1
ATOM 1448 N N . ASN A 1 199 ? -12.347 4.390 26.800 1.00 96.62 199 ASN A N 1
ATOM 1449 C CA . ASN A 1 199 ? -12.440 5.833 26.988 1.00 96.62 199 ASN A CA 1
ATOM 1450 C C . ASN A 1 199 ? -13.882 6.336 26.802 1.00 96.62 199 ASN A C 1
ATOM 1452 O O . ASN A 1 199 ? -14.399 7.079 27.630 1.00 96.62 199 ASN A O 1
ATOM 1456 N N . LEU A 1 200 ? -14.598 5.830 25.790 1.00 97.12 200 LEU A N 1
ATOM 1457 C CA . LEU A 1 200 ? -16.013 6.157 25.581 1.00 97.12 200 LEU A CA 1
ATOM 1458 C C . LEU A 1 200 ? -16.903 5.738 26.759 1.00 97.12 200 LEU A C 1
ATOM 1460 O O . LEU A 1 200 ? -17.867 6.434 27.082 1.00 97.12 200 LEU A O 1
ATOM 1464 N N . ARG A 1 201 ? -16.621 4.599 27.401 1.00 96.88 201 ARG A N 1
ATOM 1465 C CA . ARG A 1 201 ? -17.366 4.158 28.592 1.00 96.88 201 ARG A CA 1
ATOM 1466 C C . ARG A 1 201 ? -17.075 5.057 29.789 1.00 96.88 201 ARG A C 1
ATOM 1468 O O . ARG A 1 201 ? -18.014 5.436 30.485 1.00 96.88 201 ARG A O 1
ATOM 1475 N N . LEU A 1 202 ? -15.812 5.432 29.986 1.00 97.69 202 LEU A N 1
ATOM 1476 C CA . LEU A 1 202 ? -15.397 6.337 31.055 1.00 97.69 202 LEU A CA 1
ATOM 1477 C C . LEU A 1 202 ? -16.016 7.728 30.884 1.00 97.69 202 LEU A C 1
ATOM 1479 O O . LEU A 1 202 ? -16.590 8.256 31.831 1.00 97.69 202 LEU A O 1
ATOM 1483 N N . GLU A 1 203 ? -16.010 8.283 29.671 1.00 97.06 203 GLU A N 1
ATOM 1484 C CA . GLU A 1 203 ? -16.671 9.559 29.379 1.00 97.06 203 GLU A CA 1
ATOM 1485 C C . GLU A 1 203 ? -18.178 9.511 29.651 1.00 97.06 203 GLU A C 1
ATOM 1487 O O . GLU A 1 203 ? -18.742 10.466 30.184 1.00 97.06 203 GLU A O 1
ATOM 1492 N N . ARG A 1 204 ? -18.848 8.404 29.304 1.00 97.31 204 ARG A N 1
ATOM 1493 C CA . ARG A 1 204 ? -20.279 8.224 29.593 1.00 97.31 204 ARG A CA 1
ATOM 1494 C C . ARG A 1 204 ? -20.544 8.169 31.093 1.00 97.31 204 ARG A C 1
ATOM 1496 O O . ARG A 1 204 ? -21.419 8.893 31.557 1.00 97.31 204 ARG A O 1
ATOM 1503 N N . ALA A 1 205 ? -19.778 7.363 31.830 1.00 97.31 205 ALA A N 1
ATOM 1504 C CA . ALA A 1 205 ? -19.895 7.247 33.282 1.00 97.31 205 ALA A CA 1
ATOM 1505 C C . ALA A 1 205 ? -19.624 8.590 33.976 1.00 97.31 205 ALA A C 1
ATOM 1507 O O . ALA A 1 205 ? -20.370 9.000 34.865 1.00 97.31 205 ALA A O 1
ATOM 1508 N N . HIS A 1 206 ? -18.609 9.319 33.510 1.00 97.12 206 HIS A N 1
ATOM 1509 C CA . HIS A 1 206 ? -18.295 10.655 33.993 1.00 97.12 206 HIS A CA 1
ATOM 1510 C C . HIS A 1 206 ? -19.447 11.632 33.732 1.00 97.12 206 HIS A C 1
ATOM 1512 O O . HIS A 1 206 ? -19.914 12.286 34.659 1.00 97.12 206 HIS A O 1
ATOM 1518 N N . ARG A 1 207 ? -19.975 11.696 32.500 1.00 96.69 207 ARG A N 1
ATOM 1519 C CA . ARG A 1 207 ? -21.120 12.567 32.174 1.00 96.69 207 ARG A CA 1
ATOM 1520 C C . ARG A 1 207 ? -22.351 12.239 33.016 1.00 96.69 207 ARG A C 1
ATOM 1522 O O . ARG A 1 207 ? -22.999 13.163 33.496 1.00 96.69 207 ARG A O 1
ATOM 1529 N N . SER A 1 208 ? -22.663 10.957 33.228 1.00 95.56 208 SER A N 1
ATOM 1530 C CA . SER A 1 208 ? -23.789 10.569 34.087 1.00 95.56 208 SER A CA 1
ATOM 1531 C C . SER A 1 208 ? -23.560 10.940 35.549 1.00 95.56 208 SER A C 1
ATOM 1533 O O . SER A 1 208 ? -24.482 11.425 36.195 1.00 95.56 208 SER A O 1
ATOM 1535 N N . ALA A 1 209 ? -22.339 10.761 36.061 1.00 96.50 209 ALA A N 1
ATOM 1536 C CA . ALA A 1 209 ? -21.998 11.113 37.435 1.00 96.50 209 ALA A CA 1
ATOM 1537 C C . ALA A 1 209 ? -22.074 12.629 37.661 1.00 96.50 209 ALA A C 1
ATOM 1539 O O . ALA A 1 209 ? -22.646 13.070 38.652 1.00 96.50 209 ALA A O 1
ATOM 1540 N N . VAL A 1 210 ? -21.573 13.430 36.715 1.00 95.44 210 VAL A N 1
ATOM 1541 C CA . VAL A 1 210 ? -21.684 14.895 36.759 1.00 95.44 210 VAL A CA 1
ATOM 1542 C C . VAL A 1 210 ? -23.148 15.331 36.705 1.00 95.44 210 VAL A C 1
ATOM 1544 O O . VAL A 1 210 ? -23.562 16.150 37.518 1.00 95.44 210 VAL A O 1
ATOM 1547 N N . ALA A 1 211 ? -23.954 14.760 35.804 1.00 93.12 211 ALA A N 1
ATOM 1548 C CA . ALA A 1 211 ? -25.380 15.073 35.728 1.00 93.12 211 ALA A CA 1
ATOM 1549 C C . ALA A 1 211 ? -26.111 14.736 37.040 1.00 93.12 211 ALA A C 1
ATOM 1551 O O . ALA A 1 211 ? -26.874 15.558 37.542 1.00 93.12 211 ALA A O 1
ATOM 1552 N N . ALA A 1 212 ? -25.828 13.572 37.633 1.00 93.00 212 ALA A N 1
ATOM 1553 C CA . ALA A 1 212 ? -26.388 13.177 38.923 1.00 93.00 212 ALA A CA 1
ATOM 1554 C C . ALA A 1 212 ? -25.930 14.102 40.065 1.00 93.00 212 ALA A C 1
ATOM 1556 O O . ALA A 1 212 ? -26.743 14.503 40.887 1.00 93.00 212 ALA A O 1
ATOM 1557 N N . ALA A 1 213 ? -24.655 14.502 40.091 1.00 95.69 213 ALA A N 1
ATOM 1558 C CA . ALA A 1 213 ? -24.107 15.398 41.113 1.00 95.69 213 ALA A CA 1
ATOM 1559 C C . ALA A 1 213 ? -24.652 16.837 41.030 1.00 95.69 213 ALA A C 1
ATOM 1561 O O . ALA A 1 213 ? -24.625 17.565 42.025 1.00 95.69 213 ALA A O 1
ATOM 1562 N N . LEU A 1 214 ? -25.125 17.258 39.854 1.00 95.88 214 LEU A N 1
ATOM 1563 C CA . LEU A 1 214 ? -25.717 18.576 39.601 1.00 95.88 214 LEU A CA 1
ATOM 1564 C C . LEU A 1 214 ? -27.249 18.588 39.708 1.00 95.88 214 LEU A C 1
ATOM 1566 O O . LEU A 1 214 ? -27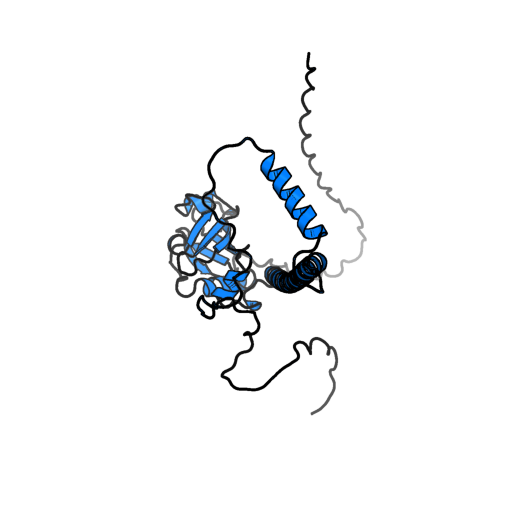.858 19.652 39.609 1.00 95.88 214 LEU A O 1
ATOM 1570 N N . THR A 1 215 ? -27.873 17.436 39.944 1.00 94.56 215 THR A N 1
ATOM 1571 C CA . THR A 1 215 ? -29.327 17.299 40.061 1.00 94.56 215 THR A CA 1
ATOM 1572 C C . THR A 1 215 ? -29.699 17.008 41.511 1.00 94.56 215 THR A C 1
ATOM 1574 O O . THR A 1 215 ? -29.022 16.248 42.198 1.00 94.56 215 THR A O 1
ATOM 1577 N N . ASP A 1 216 ? -30.761 17.635 42.005 1.00 95.31 216 ASP A N 1
ATOM 1578 C CA . ASP A 1 216 ? -31.336 17.315 43.306 1.00 95.31 216 ASP A CA 1
ATOM 1579 C C . ASP A 1 216 ? -32.149 16.005 43.222 1.00 95.31 216 ASP A C 1
ATOM 1581 O O . ASP A 1 216 ? -33.050 15.906 42.383 1.00 95.31 216 ASP A O 1
ATOM 1585 N N . PRO A 1 217 ? -31.867 14.987 44.059 1.00 90.75 217 PRO A N 1
ATOM 1586 C CA . PRO A 1 217 ? -32.502 13.674 43.944 1.00 90.75 217 PRO A CA 1
ATOM 1587 C C . PRO A 1 217 ? -33.995 13.668 44.297 1.00 90.75 217 PRO A C 1
ATOM 1589 O O . PRO A 1 217 ? -34.703 12.763 43.862 1.00 90.75 217 PRO A O 1
ATOM 1592 N N . LEU A 1 218 ? -34.478 14.639 45.081 1.00 93.69 218 LEU A N 1
ATOM 1593 C CA . LEU A 1 218 ? -35.880 14.694 45.508 1.00 93.69 218 LEU A CA 1
ATOM 1594 C C . LEU A 1 218 ? -36.781 15.371 44.471 1.00 93.69 218 LEU A C 1
ATOM 1596 O O . LEU A 1 218 ? -37.946 15.001 44.340 1.00 93.69 218 LEU A O 1
ATOM 1600 N N . THR A 1 219 ? -36.255 16.349 43.730 1.00 91.25 219 THR A N 1
ATOM 1601 C CA . THR A 1 219 ? -37.037 17.146 42.771 1.00 91.25 219 THR A CA 1
ATOM 1602 C C . THR A 1 219 ? -36.707 16.862 41.307 1.00 91.25 219 THR A C 1
ATOM 1604 O O . THR A 1 219 ? -37.498 17.202 40.429 1.00 91.25 219 THR A O 1
ATOM 1607 N N . GLY A 1 220 ? -35.547 16.266 41.012 1.00 91.06 220 GLY A N 1
ATOM 1608 C CA . GLY A 1 220 ? -35.056 16.084 39.643 1.00 91.06 220 GLY A CA 1
ATOM 1609 C C . GLY A 1 220 ? -34.647 17.391 38.950 1.00 91.06 220 GLY A C 1
ATOM 1610 O O . GLY A 1 220 ? -34.333 17.383 37.760 1.00 91.06 220 GLY A O 1
ATOM 1611 N N . LEU A 1 221 ? -34.653 18.513 39.676 1.00 93.94 221 LEU A N 1
ATOM 1612 C CA . LEU A 1 221 ? -34.232 19.821 39.185 1.00 93.94 221 LEU A CA 1
ATOM 1613 C C . LEU A 1 221 ? -32.737 20.043 39.430 1.00 93.94 221 LEU A C 1
ATOM 1615 O O . LEU A 1 221 ? -32.108 19.376 40.250 1.00 93.94 221 LEU A O 1
ATOM 1619 N N . ALA A 1 222 ? -32.159 21.011 38.719 1.00 93.81 222 ALA A N 1
ATOM 1620 C CA . ALA A 1 222 ? -30.783 21.440 38.942 1.00 93.81 222 ALA A CA 1
ATOM 1621 C C . ALA A 1 222 ? -30.602 21.942 40.386 1.00 93.81 222 ALA A C 1
ATOM 1623 O O . ALA A 1 222 ? -31.384 22.762 40.870 1.00 93.81 222 ALA A O 1
ATOM 1624 N N . ASN A 1 223 ? -29.571 21.455 41.075 1.00 94.88 223 ASN A N 1
ATOM 1625 C CA . ASN A 1 223 ? -29.298 21.838 42.457 1.00 94.88 223 ASN A CA 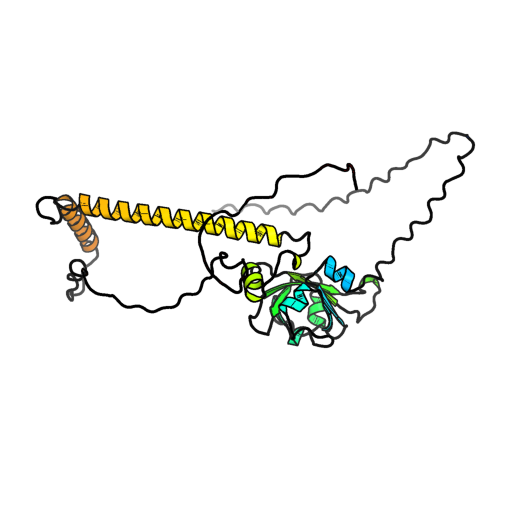1
ATOM 1626 C C . ASN A 1 223 ? -28.595 23.206 42.550 1.00 94.88 223 ASN A C 1
ATOM 1628 O O . ASN A 1 223 ? -28.210 23.816 41.549 1.00 94.88 223 ASN A O 1
ATOM 1632 N N . ARG A 1 224 ? -28.382 23.690 43.780 1.00 95.50 224 ARG A N 1
ATOM 1633 C CA . ARG A 1 224 ? -27.716 24.980 44.025 1.00 95.50 224 ARG A CA 1
ATOM 1634 C C . ARG A 1 224 ? -26.339 25.090 43.349 1.00 95.50 224 ARG A C 1
ATOM 1636 O O . ARG A 1 224 ? -26.032 26.143 42.805 1.00 95.50 224 ARG A O 1
ATOM 1643 N N . ARG A 1 225 ? -25.537 24.018 43.331 1.00 93.94 225 ARG A N 1
ATOM 1644 C CA . ARG A 1 225 ? -24.207 24.020 42.687 1.00 93.94 225 ARG A CA 1
ATOM 1645 C C . ARG A 1 225 ? -24.315 24.207 41.176 1.00 93.94 225 ARG A C 1
ATOM 1647 O O . ARG A 1 225 ? -23.528 24.938 40.587 1.00 93.94 225 ARG A O 1
ATOM 1654 N N . ALA A 1 226 ? -25.301 23.569 40.549 1.00 94.44 226 ALA A N 1
ATOM 1655 C CA . ALA A 1 226 ? -25.571 23.746 39.127 1.00 94.44 226 ALA A CA 1
ATOM 1656 C C . ALA A 1 226 ? -25.980 25.191 38.793 1.00 94.44 226 ALA A C 1
ATOM 1658 O O . ALA A 1 226 ? -25.536 25.731 37.781 1.00 94.44 226 ALA A O 1
ATOM 1659 N N . LEU A 1 227 ? -26.778 25.828 39.660 1.00 94.62 227 LEU A N 1
ATOM 1660 C CA . LEU A 1 227 ? -27.141 27.242 39.532 1.00 94.62 227 LEU A CA 1
ATOM 1661 C C . LEU A 1 227 ? -25.918 28.162 39.659 1.00 94.62 227 LEU A C 1
ATOM 1663 O O . LEU A 1 227 ? -25.760 29.065 38.842 1.00 94.62 227 LEU A O 1
ATOM 1667 N N . GLU A 1 228 ? -25.056 27.930 40.651 1.00 95.44 228 GLU A N 1
ATOM 1668 C CA . GLU A 1 228 ? -23.830 28.713 40.865 1.00 95.44 228 GLU A CA 1
ATOM 1669 C C . GLU A 1 228 ? -22.892 28.624 39.648 1.00 95.44 228 GLU A C 1
ATOM 1671 O O . GLU A 1 228 ? -22.487 29.657 39.117 1.00 95.44 228 GLU A O 1
ATOM 1676 N N . LEU A 1 229 ? -22.659 27.417 39.116 1.00 93.38 229 LEU A N 1
ATOM 1677 C CA . LEU A 1 229 ? -21.865 27.208 37.897 1.00 93.38 229 LEU A CA 1
ATOM 1678 C C . LEU A 1 229 ? -22.453 27.932 36.674 1.00 93.38 229 LEU A C 1
ATOM 1680 O O . LEU A 1 229 ? -21.721 28.509 35.868 1.00 93.38 229 LEU A O 1
ATOM 1684 N N . ALA A 1 230 ? -23.780 27.910 36.516 1.00 91.62 230 ALA A N 1
ATOM 1685 C CA . ALA A 1 230 ? -24.452 28.602 35.419 1.00 91.62 230 ALA A CA 1
ATOM 1686 C C . ALA A 1 230 ? -24.376 30.132 35.563 1.00 91.62 230 ALA A C 1
ATOM 1688 O O . ALA A 1 230 ? -24.205 30.835 34.564 1.00 91.62 230 ALA A O 1
ATOM 1689 N N . LEU A 1 231 ? -24.481 30.648 36.792 1.00 94.25 231 LEU A N 1
ATOM 1690 C CA . LEU A 1 231 ? -24.361 32.072 37.091 1.00 94.25 231 LEU A CA 1
ATOM 1691 C C . LEU A 1 231 ? -22.938 32.574 36.820 1.00 94.25 231 LEU A C 1
ATOM 1693 O O . LEU A 1 231 ? -22.778 33.586 36.141 1.00 94.25 231 LEU A O 1
ATOM 1697 N N . GLU A 1 232 ? -21.915 31.846 37.272 1.00 94.12 232 GLU A N 1
ATOM 1698 C CA . GLU A 1 232 ? -20.511 32.151 36.971 1.00 94.12 232 GLU A CA 1
ATOM 1699 C C . GLU A 1 232 ? -20.259 32.176 35.460 1.00 94.12 232 GLU A C 1
ATOM 1701 O O . GLU A 1 232 ? -19.697 33.143 34.940 1.00 94.12 232 GLU A O 1
ATOM 1706 N N . ALA A 1 233 ? -20.749 31.171 34.727 1.00 90.62 233 ALA A N 1
ATOM 1707 C CA . ALA A 1 233 ? -20.639 31.134 33.272 1.00 90.62 233 ALA A CA 1
ATOM 1708 C C . ALA A 1 233 ? -21.336 32.335 32.600 1.00 90.62 233 ALA A C 1
ATOM 1710 O O . ALA A 1 233 ? -20.786 32.934 31.674 1.00 90.62 233 ALA A O 1
ATOM 1711 N N . ALA A 1 234 ? -22.523 32.729 33.070 1.00 89.62 234 ALA A N 1
ATOM 1712 C CA . ALA A 1 234 ? -23.263 33.871 32.533 1.00 89.62 234 ALA A CA 1
ATOM 1713 C C . ALA A 1 234 ? -22.569 35.215 32.812 1.00 89.62 234 ALA A C 1
ATOM 1715 O O . ALA A 1 234 ? -22.566 36.090 31.946 1.00 89.62 234 ALA A O 1
ATOM 1716 N N . VAL A 1 235 ? -21.948 35.374 33.983 1.00 92.06 235 VAL A N 1
ATOM 1717 C CA . VAL A 1 235 ? -21.164 36.568 34.338 1.00 92.06 235 VAL A CA 1
ATOM 1718 C C . VAL A 1 235 ? -19.913 36.681 33.463 1.00 92.06 235 VAL A C 1
ATOM 1720 O O . VAL A 1 235 ? -19.623 37.765 32.959 1.00 92.06 235 VAL A 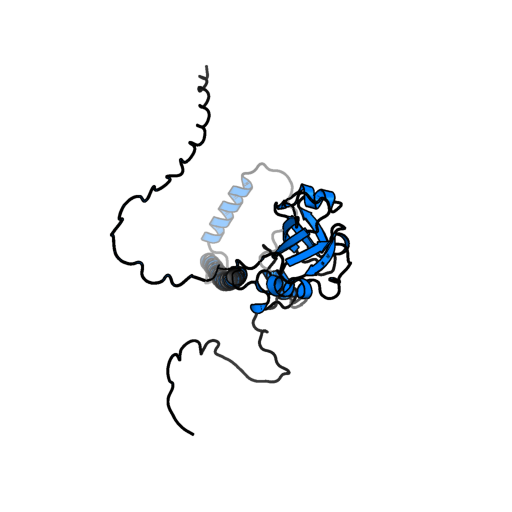O 1
ATOM 1723 N N . GLN A 1 236 ? -19.223 35.566 33.198 1.00 84.62 236 GLN A N 1
ATOM 1724 C CA . GLN A 1 236 ? -18.058 35.527 32.302 1.00 84.62 236 GLN A CA 1
ATOM 1725 C C . GLN A 1 236 ? -18.425 35.899 30.857 1.00 84.62 236 GLN A C 1
ATOM 1727 O O . GLN A 1 236 ? -17.732 36.685 30.213 1.00 84.62 236 GLN A O 1
ATOM 1732 N N . VAL A 1 237 ? -19.556 35.394 30.352 1.00 78.00 237 VAL A N 1
ATOM 1733 C CA . VAL A 1 237 ? -20.065 35.740 29.011 1.00 78.00 237 VAL A CA 1
ATOM 1734 C C . VAL A 1 237 ? -20.592 37.184 28.957 1.00 78.00 237 VAL A C 1
ATOM 1736 O O . VAL A 1 237 ? -20.480 37.849 27.928 1.00 78.00 237 VAL A O 1
ATOM 1739 N N . GLY A 1 238 ? -21.131 37.697 30.066 1.00 65.62 238 GLY A N 1
ATOM 1740 C CA . GLY A 1 238 ? -21.641 39.063 30.205 1.00 65.62 238 GLY A CA 1
ATOM 1741 C C . GLY A 1 238 ? -20.570 40.154 30.351 1.00 65.62 238 GLY A C 1
ATOM 1742 O O . GLY A 1 238 ? -20.916 41.333 30.281 1.00 65.62 238 GLY A O 1
ATOM 1743 N N . GLY A 1 239 ? -19.294 39.786 30.524 1.00 60.00 239 GLY A N 1
ATOM 1744 C CA . GLY A 1 239 ? -18.160 40.712 30.661 1.00 60.00 239 GLY A CA 1
ATOM 1745 C C . GLY A 1 239 ? -17.567 41.244 29.345 1.00 60.00 239 GLY A C 1
ATOM 1746 O O . GLY A 1 239 ? -16.721 42.135 29.378 1.00 60.00 239 GLY A O 1
ATOM 1747 N N . GLY A 1 240 ? -17.995 40.738 28.181 1.00 58.84 240 GLY A N 1
ATOM 1748 C CA . GLY A 1 240 ? -17.607 41.269 26.864 1.00 58.84 240 GLY A CA 1
ATOM 1749 C C . GLY A 1 240 ? -18.517 42.423 26.404 1.00 58.84 240 GLY A C 1
ATOM 1750 O O . GLY A 1 240 ? -19.720 42.388 26.674 1.00 58.84 240 GLY A O 1
ATOM 1751 N N . PRO A 1 241 ? -18.002 43.460 25.707 1.00 48.12 241 PRO A N 1
ATOM 1752 C CA . PRO A 1 241 ? -18.754 44.687 25.444 1.00 48.12 241 PRO A CA 1
ATOM 1753 C C . PRO A 1 241 ? -20.050 44.429 24.656 1.00 48.12 241 PRO A C 1
ATOM 1755 O O . PRO A 1 241 ? -20.055 43.847 23.571 1.00 48.12 241 PRO A O 1
ATOM 1758 N N . LYS A 1 242 ? -21.167 44.912 25.220 1.00 58.41 242 LYS A N 1
ATOM 1759 C CA . LYS A 1 242 ? -22.523 44.914 24.642 1.00 58.41 242 LYS A CA 1
ATOM 1760 C C . LYS A 1 242 ? -22.529 45.418 23.191 1.00 58.41 242 LYS A C 1
ATOM 1762 O O . LYS A 1 242 ? -22.188 46.576 22.962 1.00 58.41 242 LYS A O 1
ATOM 1767 N N . ARG A 1 243 ? -23.116 44.635 22.269 1.00 46.69 243 ARG A N 1
ATOM 1768 C CA . ARG A 1 243 ? -24.320 45.005 21.471 1.00 46.69 243 ARG A CA 1
ATOM 1769 C C . ARG A 1 243 ? -24.644 43.978 20.370 1.00 46.69 243 ARG A C 1
ATOM 1771 O O . ARG A 1 243 ? -23.930 43.903 19.378 1.00 46.69 243 ARG A O 1
ATOM 1778 N N . ARG A 1 244 ? -25.809 43.318 20.481 1.00 38.81 244 ARG A N 1
ATOM 1779 C CA . ARG A 1 244 ? -26.962 43.334 19.536 1.00 38.81 244 ARG A CA 1
ATOM 1780 C C . ARG A 1 244 ? -28.043 42.326 19.994 1.00 38.81 244 ARG A C 1
ATOM 1782 O O . ARG A 1 244 ? -27.715 41.400 20.729 1.00 38.81 244 ARG A O 1
ATOM 1789 N N . PRO A 1 245 ? -29.333 42.555 19.675 1.00 45.09 245 PRO A N 1
ATOM 1790 C CA . PRO A 1 245 ? -30.455 41.993 20.427 1.00 45.09 245 PRO A CA 1
ATOM 1791 C C . PRO A 1 245 ? -30.677 40.499 20.159 1.00 45.09 245 PRO A C 1
ATOM 1793 O O . PRO A 1 245 ? -30.555 40.022 19.030 1.00 45.09 245 PRO A O 1
ATOM 1796 N N . LEU A 1 246 ? -31.031 39.780 21.228 1.00 43.66 246 LEU A N 1
ATOM 1797 C CA . LEU A 1 246 ? -31.318 38.351 21.247 1.00 43.66 246 LEU A CA 1
ATOM 1798 C C . LEU A 1 246 ? -32.616 38.023 20.496 1.00 43.66 246 LEU A C 1
ATOM 1800 O O . LEU A 1 246 ? -33.711 38.360 20.944 1.00 43.66 246 LEU A O 1
ATOM 1804 N N . ARG A 1 247 ? -32.500 37.244 19.415 1.00 38.12 247 ARG A N 1
ATOM 1805 C CA . ARG A 1 247 ? -33.566 36.325 18.997 1.00 38.12 247 ARG A CA 1
ATOM 1806 C C . ARG A 1 247 ? -33.397 35.036 19.804 1.00 38.12 247 ARG A C 1
ATOM 1808 O O . ARG A 1 247 ? -32.440 34.292 19.613 1.00 38.12 247 ARG A O 1
ATOM 1815 N N . TRP A 1 248 ? -34.312 34.849 20.745 1.00 40.03 248 TRP A N 1
ATOM 1816 C CA . TRP A 1 248 ? -34.493 33.717 21.651 1.00 40.03 248 TRP A CA 1
ATOM 1817 C C . TRP A 1 248 ? -34.116 32.345 21.053 1.00 40.03 248 TRP A C 1
ATOM 1819 O O . TRP A 1 248 ? -34.738 31.889 20.097 1.00 40.03 248 TRP A O 1
ATOM 1829 N N . ARG A 1 249 ? -33.137 31.657 21.664 1.00 41.34 249 ARG A N 1
ATOM 1830 C CA . ARG A 1 249 ? -32.806 30.228 21.449 1.00 41.34 249 ARG A CA 1
ATOM 1831 C C . ARG A 1 249 ? -32.373 29.565 22.769 1.00 41.34 249 ARG A C 1
ATOM 1833 O O . ARG A 1 249 ? -31.244 29.112 22.895 1.00 41.34 249 ARG A O 1
ATOM 1840 N N . ILE A 1 250 ? -33.264 29.523 23.764 1.00 43.50 250 ILE A N 1
ATOM 1841 C CA . ILE A 1 250 ? -33.012 28.814 25.043 1.00 43.50 250 ILE A CA 1
ATOM 1842 C C . ILE A 1 250 ? -33.847 27.522 25.189 1.00 43.50 250 ILE A C 1
ATOM 1844 O O . ILE A 1 250 ? -33.712 26.804 26.168 1.00 43.50 250 ILE A O 1
ATOM 1848 N N . TRP A 1 251 ? -34.622 27.105 24.183 1.00 32.28 251 TRP A N 1
ATOM 1849 C CA . TRP A 1 251 ? -35.478 25.908 24.306 1.00 32.28 251 TRP A CA 1
ATOM 1850 C C . TRP A 1 251 ? -34.965 24.615 23.641 1.00 32.28 251 TRP A C 1
ATOM 1852 O O . TRP A 1 251 ? -35.762 23.762 23.270 1.00 32.28 251 TRP A O 1
ATOM 1862 N N . THR A 1 252 ? -33.650 24.415 23.490 1.00 38.94 252 THR A N 1
ATOM 1863 C CA . THR A 1 252 ? -33.103 23.206 22.819 1.00 38.94 252 THR A CA 1
ATOM 1864 C C . THR A 1 252 ? -32.215 22.304 23.678 1.00 38.94 252 THR A C 1
ATOM 1866 O O . THR A 1 252 ? -31.404 21.572 23.122 1.00 38.94 252 THR A O 1
ATOM 1869 N N . LEU A 1 253 ? -32.356 22.298 25.009 1.00 44.41 253 LEU A N 1
ATOM 1870 C CA . LEU A 1 253 ? -31.599 21.356 25.857 1.00 44.41 253 LEU A CA 1
ATOM 1871 C C . LEU A 1 253 ? -32.425 20.518 26.848 1.00 44.41 253 LEU A C 1
ATOM 1873 O O . LEU A 1 253 ? -31.835 19.733 27.578 1.00 44.41 253 LEU A O 1
ATOM 1877 N N . ILE A 1 254 ? -33.765 20.600 26.841 1.00 41.97 254 ILE A N 1
ATOM 1878 C CA . ILE A 1 254 ? -34.610 19.799 27.758 1.00 41.97 254 ILE A CA 1
ATOM 1879 C C . ILE A 1 254 ? -35.652 18.907 27.037 1.00 41.97 254 ILE A C 1
ATOM 1881 O O . ILE A 1 254 ? -36.206 18.007 27.655 1.00 41.97 254 ILE A O 1
ATOM 1885 N N . SER A 1 255 ? -35.881 19.034 25.719 1.00 35.81 255 SER A N 1
ATOM 1886 C CA . SER A 1 255 ? -36.973 18.306 25.030 1.00 35.81 255 SER A CA 1
ATOM 1887 C C . SER A 1 255 ? -36.586 17.255 23.977 1.00 35.81 255 SER A C 1
ATOM 1889 O O . SER A 1 255 ? -37.476 16.724 23.322 1.00 35.81 255 SER A O 1
ATOM 1891 N N . SER A 1 256 ? -35.321 16.850 23.819 1.00 40.03 256 SER A N 1
ATOM 1892 C CA . SER A 1 256 ? -34.976 15.747 22.897 1.00 40.03 256 SER A CA 1
ATOM 1893 C C . SER A 1 256 ? -34.937 14.371 23.576 1.00 40.03 256 SER A C 1
ATOM 1895 O O . SER A 1 256 ? -34.024 13.575 23.369 1.00 40.03 256 SER A O 1
ATOM 1897 N N . SER A 1 257 ? -35.979 14.048 24.346 1.00 41.16 257 SER A N 1
ATOM 1898 C CA . SER A 1 257 ? -36.380 12.650 24.520 1.00 41.16 257 SER A CA 1
ATOM 1899 C C . SER A 1 257 ? -37.525 12.362 23.538 1.00 41.16 257 SER A C 1
ATOM 1901 O O . SER A 1 257 ? -38.529 13.063 23.535 1.00 41.16 257 SER A O 1
ATOM 1903 N N . ARG A 1 258 ? -37.342 11.328 22.702 1.00 40.84 258 ARG A N 1
ATOM 1904 C CA . ARG A 1 258 ? -38.235 10.789 21.644 1.00 40.84 258 ARG A CA 1
ATOM 1905 C C . ARG A 1 258 ? -38.239 11.487 20.277 1.00 40.84 258 ARG A C 1
ATOM 1907 O O . ARG A 1 258 ? -39.000 12.409 20.022 1.00 40.84 258 ARG A O 1
ATOM 1914 N N . SER A 1 259 ? -37.492 10.871 19.355 1.00 35.97 259 SER A N 1
ATOM 1915 C CA . SER A 1 259 ? -37.944 10.324 18.054 1.00 35.97 259 SER A CA 1
ATOM 1916 C C . SER A 1 259 ? -36.920 10.557 16.937 1.00 35.97 259 SER A C 1
ATOM 1918 O O . SER A 1 259 ? -36.934 11.560 16.240 1.00 35.97 259 SER A O 1
ATOM 1920 N N . MET A 1 260 ? -36.028 9.581 16.735 1.00 30.66 260 MET A N 1
ATOM 1921 C CA . MET A 1 260 ? -35.398 9.370 15.428 1.00 30.66 260 MET A CA 1
ATOM 1922 C C . MET A 1 260 ? -34.973 7.905 15.278 1.00 30.66 260 MET A C 1
ATOM 1924 O O . MET A 1 260 ? -33.813 7.520 15.382 1.00 30.66 260 MET A O 1
ATOM 1928 N N . THR A 1 261 ? -35.979 7.063 15.060 1.00 38.47 261 THR A N 1
ATOM 1929 C CA . THR A 1 261 ? -35.861 5.758 14.412 1.00 38.47 261 THR A CA 1
ATOM 1930 C C . THR A 1 261 ? -35.982 5.950 12.896 1.00 38.47 261 THR A C 1
ATOM 1932 O O . THR A 1 261 ? -37.082 6.096 12.377 1.00 38.47 261 THR A O 1
ATOM 1935 N N . ARG A 1 262 ? -34.844 5.972 12.189 1.00 29.64 262 ARG A N 1
ATOM 1936 C CA . ARG A 1 262 ? -34.608 5.552 10.780 1.00 29.64 262 ARG A CA 1
ATOM 1937 C C . ARG A 1 262 ? -33.179 5.982 10.427 1.00 29.64 262 ARG A C 1
ATOM 1939 O O . ARG A 1 262 ? -32.866 7.160 10.472 1.00 29.64 262 ARG A O 1
ATOM 1946 N N . SER A 1 263 ? -32.226 5.056 10.340 1.00 32.03 263 SER A N 1
ATOM 1947 C CA . SER A 1 263 ? -31.949 4.201 9.172 1.00 32.03 263 SER A CA 1
ATOM 1948 C C . SER A 1 263 ? -31.650 5.010 7.909 1.00 32.03 263 SER A C 1
ATOM 1950 O O . SER A 1 263 ? -32.579 5.471 7.251 1.00 32.03 263 SER A O 1
ATOM 1952 N N . ALA A 1 264 ? -30.359 5.172 7.596 1.00 32.09 264 ALA A N 1
ATOM 1953 C CA . ALA A 1 264 ? -29.719 4.627 6.389 1.00 32.09 264 ALA A CA 1
ATOM 1954 C C . ALA A 1 264 ? -28.436 5.414 6.050 1.00 32.09 264 ALA A C 1
ATOM 1956 O O . ALA A 1 264 ? -28.510 6.515 5.520 1.00 32.09 264 ALA A O 1
ATOM 1957 N N . MET A 1 265 ? -27.263 4.831 6.316 1.00 28.34 265 MET A N 1
ATOM 1958 C CA . MET A 1 265 ? -26.027 5.037 5.540 1.00 28.34 265 MET A CA 1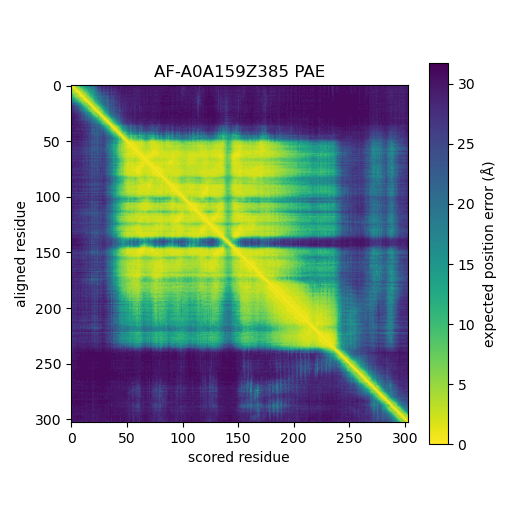
ATOM 1959 C C . MET A 1 265 ? -25.043 3.886 5.845 1.00 28.34 265 MET A C 1
ATOM 1961 O O . MET A 1 265 ? -25.196 3.210 6.862 1.00 28.34 265 MET A O 1
ATOM 1965 N N . PRO A 1 266 ? -24.146 3.557 4.903 1.00 33.44 266 PRO A N 1
ATOM 1966 C CA . PRO A 1 266 ? -23.941 2.195 4.413 1.00 33.44 266 PRO A CA 1
ATOM 1967 C C . PRO A 1 266 ? -22.943 1.388 5.261 1.00 33.44 266 PRO A C 1
ATOM 1969 O O . PRO A 1 266 ? -22.048 1.972 5.870 1.00 33.44 266 PRO A O 1
ATOM 1972 N N . PRO A 1 267 ? -23.027 0.045 5.277 1.00 39.19 267 PRO A N 1
ATOM 1973 C CA . PRO A 1 267 ? -21.996 -0.785 5.882 1.00 39.19 267 PRO A CA 1
ATOM 1974 C C . PRO A 1 267 ? -20.863 -1.022 4.874 1.00 39.19 267 PRO A C 1
ATOM 1976 O O . PRO A 1 267 ? -21.126 -1.332 3.711 1.00 39.19 267 PRO A O 1
ATOM 1979 N N . GLY A 1 268 ? -19.601 -0.921 5.303 1.00 36.78 268 GLY A N 1
ATOM 1980 C CA . GLY A 1 268 ? -18.495 -1.205 4.389 1.00 36.78 268 GLY A CA 1
ATOM 1981 C C . GLY A 1 268 ? -17.075 -1.045 4.922 1.00 36.78 268 GLY A C 1
ATOM 1982 O O . GLY A 1 268 ? -16.243 -0.494 4.216 1.00 36.78 268 GLY A O 1
ATOM 1983 N N . THR A 1 269 ? -16.755 -1.548 6.113 1.00 35.88 269 THR A N 1
ATOM 1984 C CA . THR A 1 269 ? -15.369 -1.943 6.425 1.00 35.88 269 THR A CA 1
ATOM 1985 C C . THR A 1 269 ? -15.370 -3.416 6.835 1.00 35.88 269 THR A C 1
ATOM 1987 O O . THR A 1 269 ? -15.971 -3.768 7.850 1.00 35.88 269 THR A O 1
ATOM 1990 N N . PRO A 1 270 ? -14.774 -4.324 6.039 1.00 38.81 270 PRO A N 1
ATOM 1991 C CA . PRO A 1 270 ? -14.712 -5.726 6.410 1.00 38.81 270 PRO A CA 1
ATOM 1992 C C . PRO A 1 270 ? -13.595 -5.936 7.437 1.00 38.81 270 PRO A C 1
ATOM 1994 O O . PRO A 1 270 ? -12.419 -5.706 7.163 1.00 38.81 270 PRO A O 1
ATOM 1997 N N . SER A 1 271 ? -13.986 -6.397 8.623 1.00 34.22 271 SER A N 1
ATOM 1998 C CA . SER A 1 271 ? -13.111 -7.081 9.570 1.00 34.22 271 SER A CA 1
ATOM 1999 C C . SER A 1 271 ? -12.585 -8.382 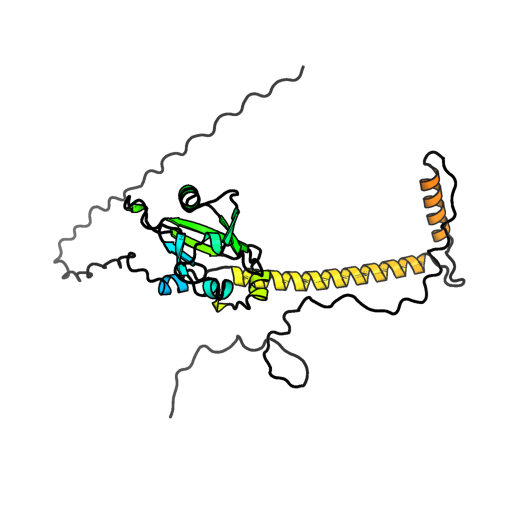8.953 1.00 34.22 271 SER A C 1
ATOM 2001 O O . SER A 1 271 ? -13.324 -9.092 8.266 1.00 34.22 271 SER A O 1
ATOM 2003 N N . LEU A 1 272 ? -11.340 -8.744 9.263 1.00 39.44 272 LEU A N 1
ATOM 2004 C CA . LEU A 1 272 ? -10.625 -9.947 8.803 1.00 39.44 272 LEU A CA 1
ATOM 2005 C C . LEU A 1 272 ? -11.227 -11.298 9.255 1.00 39.44 272 LEU A C 1
ATOM 2007 O O . LEU A 1 272 ? -10.656 -12.356 9.015 1.00 39.44 272 LEU A O 1
ATOM 2011 N N . SER A 1 273 ? -12.437 -11.317 9.812 1.00 37.72 273 SER A N 1
ATOM 2012 C CA . SER A 1 273 ? -13.163 -12.535 10.198 1.00 37.72 273 SER A CA 1
ATOM 2013 C C . SER A 1 273 ? -13.811 -13.299 9.026 1.00 37.72 273 SER A C 1
ATOM 2015 O O . SER A 1 273 ? -14.554 -14.253 9.251 1.00 37.72 273 SER A O 1
ATOM 2017 N N . ARG A 1 274 ? -13.522 -12.934 7.766 1.00 35.88 274 ARG A N 1
ATOM 2018 C CA . ARG A 1 274 ? -14.046 -13.595 6.549 1.00 35.88 274 ARG A CA 1
ATOM 2019 C C . ARG A 1 274 ? -12.993 -14.380 5.747 1.00 35.88 274 ARG A C 1
ATOM 2021 O O . ARG A 1 274 ? -13.207 -14.661 4.574 1.00 35.88 274 ARG A O 1
ATOM 2028 N N . TRP A 1 275 ? -11.883 -14.754 6.387 1.00 39.97 275 TRP A N 1
ATOM 2029 C CA . TRP A 1 275 ? -10.766 -15.521 5.807 1.00 39.97 275 TRP A CA 1
ATOM 2030 C C . TRP A 1 275 ? -10.814 -17.041 6.093 1.00 39.97 275 TRP A C 1
ATOM 2032 O O . TRP A 1 275 ? -9.789 -17.716 6.131 1.00 39.97 275 TRP A O 1
ATOM 2042 N N . ARG A 1 276 ? -12.009 -17.626 6.258 1.00 30.73 276 ARG A N 1
ATOM 2043 C CA . ARG A 1 276 ? -12.215 -19.074 6.054 1.00 30.73 276 ARG A CA 1
ATOM 2044 C C . ARG A 1 276 ? -13.278 -19.280 4.986 1.00 30.73 276 ARG A C 1
ATOM 2046 O O . ARG A 1 276 ? -14.431 -18.889 5.164 1.00 30.73 276 ARG A O 1
ATOM 2053 N N . GLY A 1 277 ? -12.865 -19.875 3.871 1.00 35.66 277 GLY A N 1
ATOM 2054 C CA . GLY A 1 277 ? -13.748 -20.245 2.774 1.00 35.66 277 GLY A CA 1
ATOM 2055 C C . GLY A 1 277 ? -14.861 -21.191 3.223 1.00 35.66 277 GLY A C 1
ATOM 2056 O O . GLY A 1 277 ? -14.649 -22.074 4.048 1.00 35.66 277 GLY A O 1
ATOM 2057 N N . SER A 1 278 ? -16.055 -20.961 2.684 1.00 33.00 278 SER A N 1
ATOM 2058 C CA . SER A 1 278 ? -17.130 -21.943 2.482 1.00 33.00 278 SER A CA 1
ATOM 2059 C C . SER A 1 278 ? -18.223 -21.210 1.671 1.00 33.00 278 SER A C 1
ATOM 2061 O O . SER A 1 278 ? -18.674 -20.132 2.049 1.00 33.00 278 SER A O 1
ATOM 2063 N N . CYS A 1 279 ? -18.647 -21.661 0.486 1.00 34.16 279 CYS A N 1
ATOM 2064 C CA . CYS A 1 279 ? -19.493 -22.849 0.336 1.00 34.16 279 CYS A CA 1
ATOM 2065 C C . CYS A 1 279 ? -20.121 -23.268 1.678 1.00 34.16 279 CYS A C 1
ATOM 2067 O O . CYS A 1 279 ? -19.757 -24.287 2.245 1.00 34.16 279 CYS A O 1
ATOM 2069 N N . ARG A 1 280 ? -20.978 -22.394 2.232 1.00 29.75 280 ARG A N 1
ATOM 2070 C CA . ARG A 1 280 ? -21.812 -22.589 3.443 1.00 29.75 280 ARG A CA 1
ATOM 2071 C C . ARG A 1 280 ? -22.508 -23.974 3.473 1.00 29.75 280 ARG A C 1
ATOM 2073 O O . ARG A 1 280 ? -22.746 -24.481 2.379 1.00 29.75 280 ARG A O 1
ATOM 2080 N N . PRO A 1 281 ? -23.013 -24.493 4.633 1.00 39.03 281 PRO A N 1
ATOM 2081 C CA . PRO A 1 281 ? -23.455 -23.734 5.828 1.00 39.03 281 PRO A CA 1
ATOM 2082 C C . PRO A 1 281 ? -23.227 -24.326 7.260 1.00 39.03 281 PRO A C 1
ATOM 2084 O O . PRO A 1 281 ? -23.093 -25.523 7.451 1.00 39.03 281 PRO A O 1
ATOM 2087 N N . ARG A 1 282 ? -23.424 -23.421 8.248 1.00 30.50 282 ARG A N 1
ATOM 2088 C CA . ARG A 1 282 ? -24.011 -23.539 9.621 1.00 30.50 282 ARG A CA 1
ATOM 2089 C C . ARG A 1 282 ? -23.206 -24.117 10.820 1.00 30.50 282 ARG A C 1
ATOM 2091 O O . ARG A 1 282 ? -22.649 -25.196 10.774 1.00 30.50 282 ARG A O 1
ATOM 2098 N N . HIS A 1 283 ? -23.358 -23.378 11.934 1.00 27.27 283 HIS A N 1
ATOM 2099 C CA . HIS A 1 283 ? -23.031 -23.608 13.358 1.00 27.27 283 HIS A CA 1
ATOM 2100 C C . HIS A 1 283 ? -21.644 -23.211 13.926 1.00 27.27 283 HIS A C 1
ATOM 2102 O O . HIS A 1 283 ? -20.645 -23.892 13.775 1.00 27.27 283 HIS A O 1
ATOM 2108 N N . ALA A 1 284 ? -21.686 -22.075 14.643 1.00 29.12 284 ALA A N 1
ATOM 2109 C CA . ALA A 1 284 ? -21.222 -21.830 16.017 1.00 29.12 284 ALA A CA 1
ATOM 2110 C C . ALA A 1 284 ? -19.737 -22.025 16.425 1.00 29.12 284 ALA A C 1
ATOM 2112 O O . ALA A 1 284 ? -19.262 -23.126 16.653 1.00 29.12 284 ALA A O 1
ATOM 2113 N N . SER A 1 285 ? -19.118 -20.870 16.714 1.00 29.62 285 SER A N 1
ATOM 2114 C CA . SER A 1 285 ? -18.359 -20.527 17.936 1.00 29.62 285 SER A CA 1
ATOM 2115 C C . SER A 1 285 ? -17.033 -21.233 18.282 1.00 29.62 285 SER A C 1
ATOM 2117 O O . SER A 1 285 ? -16.999 -22.404 18.642 1.00 29.62 285 SER A O 1
ATOM 2119 N N . THR A 1 286 ? -16.019 -20.369 18.465 1.00 31.70 286 THR A N 1
ATOM 2120 C CA . THR A 1 286 ? -14.849 -20.481 19.370 1.00 31.70 286 THR A CA 1
ATOM 2121 C C . THR A 1 286 ? -13.574 -21.155 18.827 1.00 31.70 286 THR A C 1
ATOM 2123 O O . THR A 1 286 ? -13.612 -22.227 18.243 1.00 31.70 286 THR A O 1
ATOM 2126 N N . ILE A 1 287 ? -12.433 -20.519 19.152 1.00 35.66 287 ILE A N 1
ATOM 2127 C CA . ILE A 1 287 ? -11.037 -21.013 19.147 1.00 35.66 287 ILE A CA 1
ATOM 2128 C C . ILE A 1 287 ? -10.254 -20.877 17.818 1.00 35.66 287 ILE A C 1
ATOM 2130 O O . ILE A 1 287 ? -10.384 -21.669 16.893 1.00 35.66 287 ILE A O 1
ATOM 2134 N N . TRP A 1 288 ? -9.350 -19.892 17.776 1.00 36.53 288 TRP A N 1
ATOM 2135 C CA . TRP A 1 288 ? -8.208 -19.777 16.854 1.00 36.53 288 TRP A CA 1
ATOM 2136 C C . TRP A 1 288 ? -7.048 -19.207 17.686 1.00 36.53 288 TRP A C 1
ATOM 2138 O O . TRP A 1 288 ? -7.049 -18.024 17.989 1.00 36.53 288 TRP A O 1
ATOM 2148 N N . TRP A 1 289 ? -6.156 -19.989 18.282 1.00 34.09 289 TRP A N 1
ATOM 2149 C CA . TRP A 1 289 ? -5.162 -20.847 17.648 1.00 34.09 289 TRP A CA 1
ATOM 2150 C C . TRP A 1 289 ? -4.862 -22.064 18.545 1.00 34.09 289 TRP A C 1
ATOM 2152 O O . TRP A 1 289 ? -4.508 -21.911 19.712 1.00 34.09 289 TRP A O 1
ATOM 2162 N N . ARG A 1 290 ? -4.936 -23.276 17.985 1.00 29.80 290 ARG A N 1
ATOM 2163 C CA . ARG A 1 290 ? -4.135 -24.433 18.415 1.00 29.80 290 ARG A CA 1
ATOM 2164 C C . ARG A 1 290 ? -3.324 -24.898 17.207 1.00 29.80 290 ARG A C 1
ATOM 2166 O O . ARG A 1 290 ? -3.824 -24.831 16.089 1.00 29.80 290 ARG A O 1
ATOM 2173 N N . ALA A 1 291 ? -2.130 -25.407 17.501 1.00 32.09 291 ALA A N 1
ATOM 2174 C CA . ALA A 1 291 ? -1.120 -25.978 16.608 1.00 32.09 291 ALA A CA 1
ATOM 2175 C C . ALA A 1 291 ? -0.153 -24.984 15.934 1.00 32.09 291 ALA A C 1
ATOM 2177 O O . ALA A 1 291 ? -0.196 -24.746 14.734 1.00 32.09 291 ALA A O 1
ATOM 2178 N N . SER A 1 292 ? 0.799 -24.491 16.730 1.00 31.64 292 SER A N 1
ATOM 2179 C CA . SER A 1 292 ? 2.208 -24.508 16.317 1.00 31.64 292 SER A CA 1
ATOM 2180 C C . SER A 1 292 ? 3.059 -24.892 17.532 1.00 31.64 292 SER A C 1
ATOM 2182 O O . SER A 1 292 ? 3.702 -24.070 18.174 1.00 31.64 292 SER A O 1
ATOM 2184 N N . ALA A 1 293 ? 2.919 -26.151 17.941 1.00 35.84 293 ALA A N 1
ATOM 2185 C CA . ALA A 1 293 ? 3.791 -26.822 18.896 1.00 35.84 293 ALA A CA 1
ATOM 2186 C C . ALA A 1 293 ? 3.672 -28.333 18.645 1.00 35.84 293 ALA A C 1
ATOM 2188 O O . ALA A 1 293 ? 2.552 -28.839 18.579 1.00 35.84 293 ALA A O 1
ATOM 2189 N N . ALA A 1 294 ? 4.825 -29.004 18.554 1.00 29.31 294 ALA A N 1
ATOM 2190 C CA . ALA A 1 294 ? 5.046 -30.420 18.223 1.00 29.31 294 ALA A CA 1
ATOM 2191 C C . ALA A 1 294 ? 4.993 -30.711 16.699 1.00 29.31 294 ALA A C 1
ATOM 2193 O O . ALA A 1 294 ? 4.038 -30.342 16.030 1.00 29.31 294 ALA A O 1
ATOM 2194 N N . THR A 1 295 ? 5.995 -31.311 16.048 1.00 29.11 295 THR A N 1
ATOM 2195 C CA . THR A 1 295 ? 6.977 -32.276 16.557 1.00 29.11 295 THR A CA 1
ATOM 2196 C C . THR A 1 295 ? 8.215 -32.290 15.656 1.00 29.11 295 THR A C 1
ATOM 2198 O O . THR A 1 295 ? 8.131 -32.596 14.471 1.00 29.11 295 THR A O 1
ATOM 2201 N N . ASN A 1 296 ? 9.370 -31.997 16.252 1.00 29.81 296 ASN A N 1
ATOM 2202 C CA . ASN A 1 296 ? 10.652 -32.552 15.835 1.00 29.81 296 ASN A CA 1
ATOM 2203 C C . ASN A 1 296 ? 10.750 -33.964 16.456 1.00 29.81 296 ASN A C 1
ATOM 2205 O O . ASN A 1 296 ? 10.346 -34.143 17.605 1.00 29.81 296 ASN A O 1
ATOM 2209 N N . SER A 1 297 ? 11.329 -34.923 15.729 1.00 29.03 297 SER A N 1
ATOM 2210 C CA . SER A 1 297 ? 11.589 -36.334 16.099 1.00 29.03 297 SER A CA 1
ATOM 2211 C C . SER A 1 297 ? 10.442 -37.348 15.908 1.00 29.03 297 SER A C 1
ATOM 2213 O O . SER A 1 297 ? 9.438 -37.341 16.612 1.00 29.03 297 SER A O 1
ATOM 2215 N N . CYS A 1 298 ? 10.604 -38.261 14.946 1.00 25.25 298 CYS A N 1
ATOM 2216 C CA . CYS A 1 298 ? 11.023 -39.647 15.206 1.00 25.25 298 CYS A CA 1
ATOM 2217 C C . CYS A 1 298 ? 10.922 -40.485 13.920 1.00 25.25 298 CYS A C 1
ATOM 2219 O O . CYS A 1 298 ? 9.838 -40.863 13.485 1.00 25.25 298 CYS A O 1
ATOM 2221 N N . CYS A 1 299 ? 12.080 -40.826 13.352 1.00 29.91 299 CYS A N 1
ATOM 2222 C CA . CYS A 1 299 ? 12.252 -42.068 12.606 1.00 29.91 299 CYS A CA 1
ATOM 2223 C C . CYS A 1 299 ? 12.077 -43.245 13.576 1.00 29.91 299 CYS A C 1
ATOM 2225 O O . CYS A 1 299 ? 12.868 -43.345 14.510 1.00 29.91 299 CYS A O 1
ATOM 2227 N N . CYS A 1 300 ? 11.104 -44.134 13.348 1.00 25.67 300 CYS A N 1
ATOM 2228 C CA . CYS A 1 300 ? 11.201 -45.570 13.654 1.00 25.67 300 CYS A CA 1
ATOM 2229 C C . CYS A 1 300 ? 9.970 -46.360 13.163 1.00 25.67 300 CYS A C 1
ATOM 2231 O O . CYS A 1 300 ? 8.848 -46.083 13.566 1.00 25.67 300 CYS A O 1
ATOM 2233 N N . CYS A 1 301 ? 10.264 -47.397 12.372 1.00 25.19 301 CYS A N 1
ATOM 2234 C CA . CYS A 1 301 ? 9.601 -48.702 12.238 1.00 25.19 301 CYS A CA 1
ATOM 2235 C C . CYS A 1 301 ? 8.145 -48.874 11.737 1.00 25.19 301 CYS A C 1
ATOM 2237 O O . CYS A 1 301 ? 7.174 -48.513 12.390 1.00 25.19 301 CYS A O 1
ATOM 2239 N N . ALA A 1 302 ? 8.084 -49.708 10.685 1.00 26.59 302 ALA A N 1
ATOM 2240 C CA . ALA A 1 302 ? 7.164 -50.829 10.439 1.00 26.59 302 ALA A CA 1
ATOM 2241 C C . ALA A 1 302 ? 5.796 -50.559 9.780 1.00 26.59 302 ALA A C 1
ATOM 2243 O O . ALA A 1 302 ? 4.779 -50.408 10.454 1.00 26.59 302 ALA A O 1
ATOM 2244 N N . ARG A 1 303 ? 5.737 -50.723 8.453 1.00 28.86 303 ARG A N 1
ATOM 2245 C CA . ARG A 1 303 ? 5.315 -51.978 7.796 1.00 28.86 303 ARG A CA 1
ATOM 2246 C C . ARG A 1 303 ? 5.717 -51.989 6.328 1.00 28.86 303 ARG A C 1
ATOM 2248 O O . ARG A 1 303 ? 5.778 -50.888 5.743 1.00 28.86 303 ARG A O 1
#

Sequence (303 aa):
MRAAAPPAAPPAAPRAAAQETVTLAALAGTGPAPAGIAMPPMTVPDLSQLSPDLLGVLMPMFLWLDPRGRVQAAGPTLRKVCGQALRPGVSLFDMFEITRPQRMTGMADLRAHGHRRLHLALRARPRTGLRGIAVPLGAAAGVDGCGMLLNLSFGLTVSEAVRDHCLTDSDFAPTDLTVEMLYLIEAKSAVMGELQGMNLRLERAHRSAVAAALTDPLTGLANRRALELALEAAVQVGGGPKRRPLRWRIWTLISSSRSMTRSAMPPGTPSLSRWRGSCRPRHASTIWWRASAATNSCCCCAR

Foldseek 3Di:
DDDDDDDDDDDDDDDDDDDPDDDDDDDPDPDPDDPDPPPDPPPPPDPVPDDLANVLQQFQAKFWFFLQQFTPHGHVLVCLLQPPVDDGGDHPVVFKDWPPPPPDDGPVVLVVVAQDKTWIFGPDPPRQIKIWGKHFPPPVPPDPGGIIMIRIDSPPCVVVSCVVSVDDPSSDHPPDCVVVVVVVVVVVVVVVVVVVVVVVVVVVVVVVVVQVVQADPVPRHGDPVVVVVVVVVVVVVVPDDDDDDDPDDPPPPPPPDDDDPDDDDDDDDDDPPPPDDDPDDDDDDDDPDDDPDDDDDDDDDDD

InterPro domains:
  IPR042463 Haem NO binding associated domain superfamily [G3DSA:3.30.450.260] (44-202)

Radius of gyration: 35.12 Å; Cα contacts (8 Å, |Δi|>4): 245; chains: 1; bounding box: 99×100×71 Å

Mean predicted aligned error: 18.37 Å

Nearest PDB structures (foldseek):
  7d9u-assembly1_B  TM=7.385E-01  e=5.475E-07  Homo sapiens
  6jt0-assembly1_B  TM=6.455E-01  e=2.459E-07  Homo sapiens
  8hbf-assembly1_B  TM=6.308E-01  e=4.841E-07  Homo sapiens
  7d9t-assembly1_B  TM=6.308E-01  e=5.148E-07  Homo sapiens
  8hbh-assembly1_B  TM=6.433E-01  e=3.069E-06  Homo sapiens

pLDDT: mean 71.25, std 25.51, range [25.19, 97.69]